Protein AF-A0A3N5VYL0-F1 (afdb_monomer_lite)

Secondary structure (DSSP, 8-state):
-HHHHHHHHHHHHHHHHHHHHHHHHS----------------PPP----PPPPPPGGGTTS---PPPHHHHSSPPP---PPP--HHHHHHHHHHHHHHHHHH-S-TTGGG--HHHHHHHHHHHHHH---HHHHHHHHHHHHHTT--SS-----HHHHHHHHHHHTT-S------EEEEEETTTTEEEEEEEPTT-HHHHH-

pLDDT: mean 80.28, std 16.81, range [50.09, 98.69]

Sequence (201 aa):
MKLKRIAFGFLVLSLLACNFVTQMVFPPTATPTATATATASPTPTPTPLVPAFIPPECSNASLATVPPDLLLQATPEFKITEISKDEQLTILGELGDIVQDVYIYPDYNGRDWNAIESKYRTRIEAGLDTQSFYNEMFTMIEELGDEHSFFLSPVEVAEAEAELRGELSFVGVGIYGQPDFEKGSLIVISTFPGSPAEYAG

Structure (mmCIF, N/CA/C/O backbone):
data_AF-A0A3N5VYL0-F1
#
_entry.id   AF-A0A3N5VYL0-F1
#
loop_
_atom_site.group_PDB
_atom_site.id
_atom_site.type_symbol
_atom_site.label_atom_id
_atom_site.label_alt_id
_atom_site.label_comp_id
_atom_site.label_asym_id
_atom_site.label_entity_id
_atom_site.label_seq_id
_atom_site.pdbx_PDB_ins_code
_atom_site.Cartn_x
_atom_site.Cartn_y
_atom_site.Cartn_z
_atom_site.occupancy
_atom_site.B_iso_or_equiv
_atom_site.auth_seq_id
_atom_site.auth_comp_id
_atom_site.auth_asym_id
_atom_site.auth_atom_id
_atom_site.pdbx_PDB_model_num
ATOM 1 N N . MET A 1 1 ? -29.903 -13.741 46.797 1.00 56.97 1 MET A N 1
ATOM 2 C CA . MET A 1 1 ? -28.783 -13.423 45.874 1.00 56.97 1 MET A CA 1
ATOM 3 C C . MET A 1 1 ? -27.389 -13.449 46.522 1.00 56.97 1 MET A C 1
ATOM 5 O O . MET A 1 1 ? -26.461 -13.892 45.860 1.00 56.97 1 MET A O 1
ATOM 9 N N . LYS A 1 2 ? -27.210 -13.036 47.791 1.00 55.50 2 LYS A N 1
ATOM 10 C CA . LYS A 1 2 ? -25.886 -12.999 48.458 1.00 55.50 2 LYS A CA 1
ATOM 11 C C . LYS A 1 2 ? -25.273 -14.381 48.760 1.00 55.50 2 LYS A C 1
ATOM 13 O O . LYS A 1 2 ? -24.078 -14.558 48.573 1.00 55.50 2 LYS A O 1
ATOM 18 N N . LEU A 1 3 ? -26.087 -15.382 49.113 1.00 59.81 3 LEU A N 1
ATOM 19 C CA . LEU A 1 3 ? -25.598 -16.725 49.473 1.00 59.81 3 LEU A CA 1
ATOM 20 C C . LEU A 1 3 ? -24.999 -17.503 48.281 1.00 59.81 3 LEU A C 1
ATOM 22 O O . LEU A 1 3 ? -23.986 -18.175 48.428 1.00 59.81 3 LEU A O 1
ATOM 26 N N . LYS A 1 4 ? -25.566 -17.337 47.073 1.00 59.84 4 LYS A N 1
ATOM 27 C CA . LYS A 1 4 ? -25.039 -17.951 45.838 1.00 59.84 4 LYS A CA 1
ATOM 28 C C . LYS A 1 4 ? -23.695 -17.349 45.402 1.00 59.84 4 LYS A C 1
ATOM 30 O O . LYS A 1 4 ? -22.862 -18.070 44.874 1.00 59.84 4 LYS A O 1
ATOM 35 N N . ARG A 1 5 ? -23.461 -16.055 45.662 1.00 63.91 5 ARG A N 1
ATOM 36 C CA . ARG A 1 5 ? -22.181 -15.383 45.360 1.00 63.91 5 ARG A CA 1
ATOM 37 C C . ARG A 1 5 ? -21.056 -15.819 46.303 1.00 63.91 5 ARG A C 1
ATOM 39 O O . ARG A 1 5 ? -19.930 -15.981 45.854 1.00 63.91 5 ARG A O 1
ATOM 46 N N . ILE A 1 6 ? -21.373 -16.070 47.575 1.00 69.88 6 ILE A N 1
ATOM 47 C CA . ILE A 1 6 ? -20.406 -16.581 48.561 1.00 69.88 6 ILE A CA 1
ATOM 48 C C . ILE A 1 6 ? -20.026 -18.033 48.241 1.00 69.88 6 ILE A C 1
ATOM 50 O O . ILE A 1 6 ? -18.845 -18.367 48.243 1.00 69.88 6 ILE A O 1
ATOM 54 N N . ALA A 1 7 ? -21.004 -18.871 47.880 1.00 69.12 7 ALA A N 1
ATOM 55 C CA . ALA A 1 7 ? -20.747 -20.250 47.464 1.00 69.12 7 ALA A CA 1
ATOM 56 C C . ALA A 1 7 ? -19.887 -20.330 46.188 1.00 69.12 7 ALA A C 1
ATOM 58 O O . ALA A 1 7 ? -18.976 -21.150 46.110 1.00 69.12 7 ALA A O 1
ATOM 59 N N . PHE A 1 8 ? -20.126 -19.443 45.215 1.00 71.38 8 PHE A N 1
ATOM 60 C CA . PHE A 1 8 ? -19.322 -19.381 43.991 1.00 71.38 8 PHE A CA 1
ATOM 61 C C . PHE A 1 8 ? -17.888 -18.897 44.262 1.00 71.38 8 PHE A C 1
ATOM 63 O O . PHE A 1 8 ? -16.941 -19.447 43.711 1.00 71.38 8 PHE A O 1
ATOM 70 N N . GLY A 1 9 ? -17.710 -17.931 45.171 1.00 73.25 9 GLY A N 1
ATOM 71 C CA . GLY A 1 9 ? -16.383 -17.474 45.598 1.00 73.25 9 GLY A CA 1
ATOM 72 C C . GLY A 1 9 ? -15.560 -18.569 46.283 1.00 73.25 9 GLY A C 1
ATOM 73 O O . GLY A 1 9 ? -14.375 -18.710 45.996 1.00 73.25 9 GLY A O 1
ATOM 74 N N . PHE A 1 10 ? -16.191 -19.394 47.125 1.00 72.44 10 PHE A N 1
ATOM 75 C CA . PHE A 1 10 ? -15.518 -20.525 47.777 1.00 72.44 10 PHE A CA 1
ATOM 76 C C . PHE A 1 10 ? -15.108 -21.619 46.778 1.00 72.44 10 PHE A C 1
ATOM 78 O O . PHE A 1 10 ? -14.041 -22.213 46.917 1.00 72.44 10 PHE A O 1
ATOM 85 N N . LEU A 1 11 ? -15.922 -21.850 45.743 1.00 68.69 11 LEU A N 1
ATOM 86 C CA . LEU A 1 11 ? -15.632 -22.821 44.685 1.00 68.69 11 LEU A CA 1
ATOM 87 C C . LEU A 1 11 ? -14.460 -22.374 43.798 1.00 68.69 11 LEU A C 1
ATO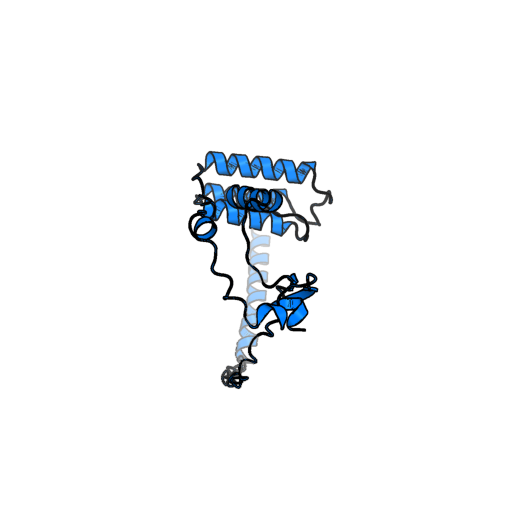M 89 O O . LEU A 1 11 ? -13.590 -23.183 43.489 1.00 68.69 11 LEU A O 1
ATOM 93 N N . VAL A 1 12 ? -14.376 -21.082 43.461 1.00 68.94 12 VAL A N 1
ATOM 94 C CA . VAL A 1 12 ? -13.220 -20.520 42.739 1.00 68.94 12 VAL A CA 1
ATOM 95 C C . VAL A 1 12 ? -11.950 -20.610 43.592 1.00 68.94 12 VAL A C 1
ATOM 97 O O . VAL A 1 12 ? -10.916 -21.056 43.102 1.00 68.94 12 VAL A O 1
ATOM 100 N N . LEU A 1 13 ? -12.028 -20.282 44.887 1.00 65.75 13 LEU A N 1
ATOM 101 C CA . LEU A 1 13 ? -10.878 -20.361 45.796 1.00 65.75 13 LEU A CA 1
ATOM 102 C C . LEU A 1 13 ? -10.364 -21.805 45.970 1.00 65.75 13 LEU A C 1
ATOM 104 O O . LEU A 1 13 ? -9.158 -22.027 46.049 1.00 65.75 13 LEU A O 1
ATOM 108 N N . SER A 1 14 ? -11.268 -22.790 45.964 1.00 65.12 14 SER A N 1
ATOM 109 C CA . SER A 1 14 ? -10.922 -24.216 46.028 1.00 65.12 14 SER A CA 1
ATOM 110 C C . SER A 1 14 ? -10.213 -24.724 44.767 1.00 65.12 14 SER A C 1
ATOM 112 O O . SER A 1 14 ? -9.385 -25.625 44.873 1.00 65.12 14 SER A O 1
ATOM 114 N N . LEU A 1 15 ? -10.510 -24.168 43.586 1.00 62.72 15 LEU A N 1
ATOM 115 C CA . LEU A 1 15 ? -9.864 -24.561 42.325 1.00 62.72 15 LEU A CA 1
ATOM 116 C C . LEU A 1 15 ? -8.445 -23.982 42.190 1.00 62.72 15 LEU A C 1
ATOM 118 O O . LEU A 1 15 ? -7.574 -24.637 41.621 1.00 62.72 15 LEU A O 1
ATOM 122 N N . LEU A 1 16 ? -8.174 -22.804 42.768 1.00 60.53 16 LEU A N 1
ATOM 123 C CA . LEU A 1 16 ? -6.823 -22.225 42.803 1.00 60.53 16 LEU A CA 1
ATOM 124 C C . LEU A 1 16 ? -5.860 -22.987 43.733 1.00 60.53 16 LEU A C 1
ATOM 126 O O . LEU A 1 16 ? -4.657 -23.020 43.473 1.00 60.53 16 LEU A O 1
ATOM 130 N N . ALA A 1 17 ? -6.365 -23.644 44.782 1.00 57.22 17 ALA A N 1
ATOM 131 C CA . ALA A 1 17 ? -5.534 -24.391 45.730 1.00 57.22 17 ALA A CA 1
ATOM 132 C C . ALA A 1 17 ? -4.904 -25.668 45.130 1.00 57.22 17 ALA A C 1
ATOM 134 O O . ALA A 1 17 ? -3.821 -26.076 45.553 1.00 57.22 17 ALA A O 1
ATOM 135 N N . CYS A 1 18 ? -5.527 -26.280 44.114 1.00 54.88 18 CYS A N 1
ATOM 136 C CA . CYS A 1 18 ? -4.996 -27.489 43.471 1.00 54.88 18 CYS A CA 1
ATOM 137 C C . CYS A 1 18 ? -3.695 -27.242 42.693 1.00 54.88 18 CYS A C 1
ATOM 139 O O . CYS A 1 18 ? -2.857 -28.139 42.599 1.00 54.88 18 CYS A O 1
ATOM 141 N N . ASN A 1 19 ? -3.481 -26.031 42.175 1.00 55.31 19 ASN A N 1
ATOM 142 C CA . ASN A 1 19 ? -2.260 -25.734 41.428 1.00 55.31 19 ASN A CA 1
ATOM 143 C C . ASN A 1 19 ? -1.041 -25.562 42.360 1.00 55.31 19 ASN A C 1
ATOM 145 O O . ASN A 1 19 ? 0.088 -25.850 41.977 1.00 55.31 19 ASN A O 1
ATOM 149 N N . PHE A 1 20 ? -1.272 -25.164 43.617 1.00 59.62 20 PHE A N 1
ATOM 150 C CA . PHE A 1 20 ? -0.205 -24.875 44.580 1.00 59.62 20 PHE A CA 1
ATOM 151 C C . PHE A 1 20 ? 0.436 -26.142 45.169 1.00 59.62 20 PHE A C 1
ATOM 153 O O . PHE A 1 20 ? 1.653 -26.221 45.309 1.00 59.62 20 PHE A O 1
ATOM 160 N N . VAL A 1 21 ? -0.367 -27.168 45.473 1.00 57.31 21 VAL A N 1
ATOM 161 C CA . VAL A 1 21 ? 0.142 -28.432 46.045 1.00 57.31 21 VAL A CA 1
ATOM 162 C C . VAL A 1 21 ? 0.959 -29.221 45.015 1.00 57.31 21 VAL A C 1
ATOM 164 O O . VAL A 1 21 ? 1.976 -29.823 45.356 1.00 57.31 21 VAL A O 1
ATOM 167 N N . THR A 1 22 ? 0.568 -29.161 43.740 1.00 55.91 22 THR A N 1
ATOM 168 C CA . THR A 1 22 ? 1.256 -29.872 42.651 1.00 55.91 22 THR A CA 1
ATOM 169 C C . THR A 1 22 ? 2.675 -29.332 42.420 1.00 55.91 22 THR A C 1
ATOM 171 O O . THR A 1 22 ? 3.589 -30.115 42.169 1.00 55.91 22 THR A O 1
ATOM 174 N N . GLN A 1 23 ? 2.896 -28.022 42.608 1.00 57.34 23 GLN A N 1
ATOM 175 C CA . GLN A 1 23 ? 4.224 -27.402 42.494 1.00 57.34 23 GLN A CA 1
ATOM 176 C C . GLN A 1 23 ? 5.174 -27.697 43.670 1.00 57.34 23 GLN A C 1
ATOM 178 O O . GLN A 1 23 ? 6.383 -27.543 43.516 1.00 57.34 23 GLN A O 1
ATOM 183 N N . MET A 1 24 ? 4.669 -28.139 44.830 1.00 59.97 24 MET A N 1
ATOM 184 C CA . MET A 1 24 ? 5.520 -28.525 45.970 1.00 59.97 24 MET A CA 1
ATOM 185 C C . MET A 1 24 ? 6.061 -29.955 45.867 1.00 59.97 24 MET A C 1
ATOM 187 O O . MET A 1 24 ? 7.137 -30.233 46.390 1.00 59.97 24 MET A O 1
ATOM 191 N N . VAL A 1 25 ? 5.324 -30.866 45.22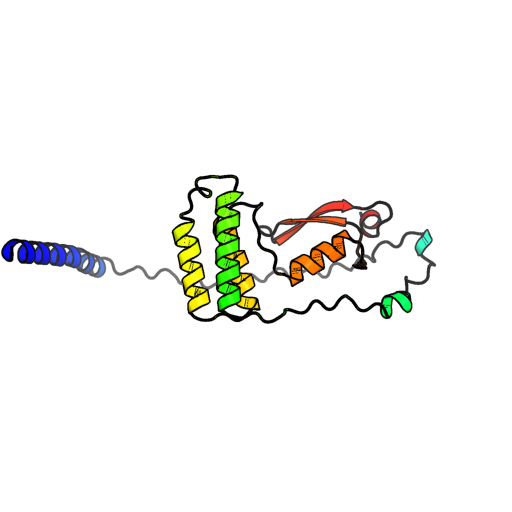2 1.00 62.03 25 VAL A N 1
ATOM 192 C CA . VAL A 1 25 ? 5.708 -32.288 45.113 1.00 62.03 25 VAL A CA 1
ATOM 193 C C . VAL A 1 25 ? 6.573 -32.543 43.878 1.00 62.03 25 VAL A C 1
ATOM 195 O O . VAL A 1 25 ? 7.478 -33.374 43.919 1.00 62.03 25 VAL A O 1
ATOM 198 N N . PHE A 1 26 ? 6.337 -31.793 42.802 1.00 55.25 26 PHE A N 1
ATOM 199 C CA . PHE A 1 26 ? 7.132 -31.840 41.581 1.00 55.25 26 PHE A CA 1
ATOM 200 C C . PHE A 1 26 ? 7.751 -30.461 41.355 1.00 55.25 26 PHE A C 1
ATOM 202 O O . PHE A 1 26 ? 7.141 -29.630 40.676 1.00 55.25 26 PHE A O 1
ATOM 209 N N . PRO A 1 27 ? 8.931 -30.170 41.942 1.00 58.84 27 PRO A N 1
ATOM 210 C CA . PRO A 1 27 ? 9.635 -28.944 41.601 1.00 58.84 27 PRO A CA 1
ATOM 211 C C . PRO A 1 27 ? 9.838 -28.922 40.080 1.00 58.84 27 PRO A C 1
ATOM 213 O O . PRO A 1 27 ? 10.127 -29.978 39.503 1.00 58.84 27 PRO A O 1
ATOM 216 N N . PRO A 1 28 ? 9.678 -27.767 39.410 1.00 56.44 28 PRO A N 1
ATOM 217 C CA . PRO A 1 28 ? 9.971 -27.672 37.991 1.00 56.44 28 PRO A CA 1
ATOM 218 C C . PRO A 1 28 ? 11.403 -28.157 37.790 1.00 56.44 28 PRO A C 1
ATOM 220 O O . PRO A 1 28 ? 12.350 -27.587 38.336 1.00 56.44 28 PRO A O 1
ATOM 223 N N . THR A 1 29 ? 11.552 -29.269 37.068 1.00 55.47 29 THR A N 1
ATOM 224 C CA . THR A 1 29 ? 12.856 -29.722 36.601 1.00 55.47 29 THR A CA 1
ATOM 225 C C . THR A 1 29 ? 13.481 -28.534 35.894 1.00 55.47 29 THR A C 1
ATOM 227 O O . THR A 1 29 ? 12.863 -27.979 34.988 1.00 55.47 29 THR A O 1
ATOM 230 N N . ALA A 1 30 ? 14.655 -28.101 36.354 1.00 53.62 30 ALA A N 1
ATOM 231 C CA . ALA A 1 30 ? 15.404 -27.062 35.674 1.00 53.62 30 ALA A CA 1
ATOM 232 C C . ALA A 1 30 ? 15.604 -27.530 34.232 1.00 53.62 30 ALA A C 1
ATOM 234 O O . ALA A 1 30 ? 16.376 -28.457 33.978 1.00 53.62 30 ALA A O 1
ATOM 235 N N . THR A 1 31 ? 14.850 -26.942 33.303 1.00 55.25 31 THR A N 1
ATOM 236 C CA . THR A 1 31 ? 15.095 -27.106 31.878 1.00 55.25 31 THR A CA 1
ATOM 237 C C . THR A 1 31 ? 16.550 -26.711 31.679 1.00 55.25 31 THR A C 1
ATOM 239 O O . THR A 1 31 ? 16.907 -25.592 32.063 1.00 55.25 31 THR A O 1
ATOM 242 N N . PRO A 1 32 ? 17.419 -27.603 31.176 1.00 53.00 32 PRO A N 1
ATOM 243 C CA . PRO A 1 32 ? 18.791 -27.223 30.915 1.00 53.00 32 PRO A CA 1
ATOM 244 C C . PRO A 1 32 ? 18.742 -26.028 29.970 1.00 53.00 32 PRO A C 1
ATOM 246 O O . PRO A 1 32 ? 18.196 -26.125 28.870 1.00 53.00 32 PRO A O 1
ATOM 249 N N . THR A 1 33 ? 19.256 -24.886 30.426 1.00 50.38 33 THR A N 1
ATOM 250 C CA . THR A 1 33 ? 19.534 -23.752 29.553 1.00 50.38 33 THR A CA 1
ATOM 251 C C . THR A 1 33 ? 20.367 -24.308 28.414 1.00 50.38 33 THR A C 1
ATOM 253 O O . THR A 1 33 ? 21.483 -24.782 28.638 1.00 50.38 33 THR A O 1
ATOM 256 N N . ALA A 1 34 ? 19.799 -24.320 27.210 1.00 52.97 34 ALA A N 1
ATOM 257 C CA . ALA A 1 34 ? 20.556 -24.624 26.018 1.00 52.97 34 ALA A CA 1
ATOM 258 C C . ALA A 1 34 ? 21.631 -23.543 25.920 1.00 52.97 34 ALA A C 1
ATOM 260 O O . ALA A 1 34 ? 21.365 -22.411 25.520 1.00 52.97 34 ALA A O 1
ATOM 261 N N . THR A 1 35 ? 22.846 -23.870 26.356 1.00 50.41 35 THR A N 1
ATOM 262 C CA . THR A 1 35 ? 24.029 -23.130 25.953 1.00 50.41 35 THR A CA 1
ATOM 263 C C . THR A 1 35 ? 24.034 -23.218 24.441 1.00 50.41 35 THR A C 1
ATOM 265 O O . THR A 1 35 ? 24.293 -24.285 23.886 1.00 50.41 35 THR A O 1
ATOM 268 N N . ALA A 1 36 ? 23.674 -22.122 23.776 1.00 56.53 36 ALA A N 1
ATOM 269 C CA . ALA A 1 36 ? 23.878 -21.985 22.352 1.00 56.53 36 ALA A CA 1
ATOM 270 C C . ALA A 1 36 ? 25.390 -22.073 22.133 1.00 56.53 36 ALA A C 1
ATOM 272 O O . ALA A 1 36 ? 26.121 -21.094 22.271 1.00 56.53 36 ALA A O 1
ATOM 273 N N . THR A 1 37 ? 25.887 -23.279 21.865 1.00 50.09 37 THR A N 1
ATOM 274 C CA . THR A 1 37 ? 27.175 -23.433 21.218 1.00 50.09 37 THR A CA 1
ATOM 275 C C . THR A 1 37 ? 27.014 -22.703 19.900 1.00 50.09 37 THR A C 1
ATOM 277 O O . THR A 1 37 ? 26.245 -23.143 19.045 1.00 50.09 37 THR A O 1
ATOM 280 N N . ALA A 1 38 ? 27.668 -21.548 19.774 1.00 56.69 38 ALA A N 1
ATOM 281 C CA . ALA A 1 38 ? 27.822 -20.880 18.499 1.00 56.69 38 ALA A CA 1
ATOM 282 C C . ALA A 1 38 ? 28.465 -21.905 17.565 1.00 56.69 38 ALA A C 1
ATOM 284 O O . ALA A 1 38 ? 29.667 -22.162 17.628 1.00 56.69 38 ALA A O 1
ATOM 285 N N . THR A 1 39 ? 27.634 -22.571 16.765 1.00 52.19 39 THR A N 1
ATOM 286 C CA . THR A 1 39 ? 28.115 -23.323 15.621 1.00 52.19 39 THR A CA 1
ATOM 287 C C . THR A 1 39 ? 28.778 -22.261 14.776 1.00 52.19 39 THR A C 1
ATOM 289 O O . THR A 1 39 ? 28.113 -21.307 14.371 1.00 52.19 39 THR A O 1
ATOM 292 N N . ALA A 1 40 ? 30.101 -22.348 14.636 1.00 53.91 40 ALA A N 1
ATOM 293 C CA . ALA A 1 40 ? 30.832 -21.460 13.758 1.00 53.91 40 ALA A CA 1
ATOM 294 C C . ALA A 1 40 ? 30.105 -21.499 12.414 1.00 53.91 40 ALA A C 1
ATOM 296 O O . ALA A 1 40 ? 30.027 -22.557 11.785 1.00 53.91 40 ALA A O 1
ATOM 297 N N . SER A 1 41 ? 29.500 -20.370 12.038 1.00 57.03 41 SER A N 1
ATOM 298 C CA . SER A 1 41 ? 28.963 -20.203 10.695 1.00 57.03 41 SER A CA 1
ATOM 299 C C . SER A 1 41 ? 30.096 -20.590 9.748 1.00 57.03 41 SER A C 1
ATOM 301 O O . SER A 1 41 ? 31.230 -20.163 10.008 1.00 57.03 41 SER A O 1
ATOM 303 N N . PRO A 1 42 ? 29.869 -21.453 8.742 1.00 54.75 42 PRO A N 1
ATOM 304 C CA . PRO A 1 42 ? 30.928 -21.801 7.815 1.00 54.75 42 PRO A CA 1
ATOM 305 C C . PRO A 1 42 ? 31.467 -20.487 7.261 1.00 54.75 42 PRO A C 1
ATOM 307 O O . PRO A 1 42 ? 30.738 -19.744 6.607 1.00 54.75 42 PRO A O 1
ATOM 310 N N . THR A 1 43 ? 32.722 -20.167 7.580 1.00 53.62 43 THR A N 1
ATOM 311 C CA . THR A 1 43 ? 33.416 -19.058 6.937 1.00 53.62 43 THR A CA 1
ATOM 312 C C . THR A 1 43 ? 33.279 -19.325 5.444 1.00 53.62 43 THR A C 1
ATOM 314 O O . THR A 1 43 ? 33.752 -20.383 5.007 1.00 53.62 43 THR A O 1
ATOM 317 N N . PRO A 1 44 ? 32.594 -18.462 4.668 1.00 52.25 44 PRO A N 1
ATOM 318 C CA . PRO A 1 44 ? 32.505 -18.672 3.238 1.00 52.25 44 PRO A CA 1
ATOM 319 C C . PRO A 1 44 ? 33.945 -18.746 2.753 1.00 52.25 44 PRO A C 1
ATOM 321 O O . PRO A 1 44 ? 34.730 -17.816 2.951 1.00 52.25 44 PRO A O 1
ATOM 324 N N . THR A 1 45 ? 34.329 -19.903 2.214 1.00 63.12 45 THR A N 1
ATOM 325 C CA . THR A 1 45 ? 35.617 -20.015 1.538 1.00 63.12 45 THR A CA 1
ATOM 326 C C . THR A 1 45 ? 35.577 -18.934 0.466 1.00 63.12 45 THR A C 1
ATOM 328 O O . THR A 1 45 ? 34.602 -18.932 -0.293 1.00 63.12 45 THR A O 1
ATOM 331 N N . PRO A 1 46 ? 36.530 -17.982 0.431 1.00 51.22 46 PRO A N 1
ATOM 332 C CA . PRO A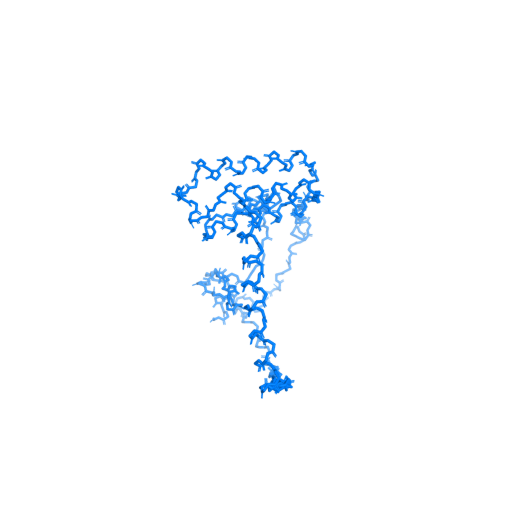 1 46 ? 36.553 -16.969 -0.607 1.00 51.22 46 PRO A CA 1
ATOM 333 C C . PRO A 1 46 ? 36.691 -17.718 -1.924 1.00 51.22 46 PRO A C 1
ATOM 335 O O . PRO A 1 46 ? 37.772 -18.176 -2.292 1.00 51.22 46 PRO A O 1
ATOM 338 N N . THR A 1 47 ? 35.559 -17.930 -2.587 1.00 66.81 47 THR A N 1
ATOM 339 C CA . THR A 1 47 ? 35.555 -18.455 -3.938 1.00 66.81 47 THR A CA 1
ATOM 340 C C . THR A 1 47 ? 36.221 -17.352 -4.740 1.00 66.81 47 THR A C 1
ATOM 342 O O . THR A 1 47 ? 35.773 -16.204 -4.637 1.00 66.81 47 THR A O 1
ATOM 345 N N . PRO A 1 48 ? 37.331 -17.629 -5.444 1.00 57.41 48 PRO A N 1
ATOM 346 C CA . PRO A 1 48 ? 37.915 -16.628 -6.315 1.00 57.41 48 PRO A CA 1
ATOM 347 C C . PRO A 1 48 ? 36.794 -16.148 -7.229 1.00 57.41 48 PRO A C 1
ATOM 349 O O . PRO A 1 48 ? 36.160 -16.966 -7.895 1.00 57.41 48 PRO A O 1
ATOM 352 N N . LEU A 1 49 ? 36.499 -14.847 -7.174 1.00 57.34 49 LEU A N 1
ATOM 353 C CA . LEU A 1 49 ? 35.518 -14.230 -8.052 1.00 57.34 49 LEU A CA 1
ATOM 354 C C . LEU A 1 49 ? 35.965 -14.563 -9.472 1.00 57.34 49 LEU A C 1
ATOM 356 O O . LEU A 1 49 ? 36.986 -14.054 -9.939 1.00 57.34 49 LEU A O 1
ATOM 360 N N . VAL A 1 50 ? 35.251 -15.481 -10.123 1.00 67.25 50 VAL A N 1
ATOM 361 C CA . VAL A 1 50 ? 35.413 -15.690 -11.555 1.00 67.25 50 VAL A CA 1
ATOM 362 C C . VAL A 1 50 ? 35.024 -14.349 -12.171 1.00 67.25 50 VAL A C 1
ATOM 364 O O . VAL A 1 50 ? 33.938 -13.852 -11.858 1.00 67.25 50 VAL A O 1
ATOM 367 N N . PRO A 1 51 ? 35.907 -13.704 -12.952 1.00 64.19 51 PRO A N 1
ATOM 368 C CA . PRO A 1 51 ? 35.557 -12.463 -13.618 1.00 64.19 51 PRO A CA 1
ATOM 369 C C . PRO A 1 51 ? 34.246 -12.670 -14.369 1.00 64.19 51 PRO A C 1
ATOM 371 O O . PRO A 1 51 ? 34.092 -13.692 -15.042 1.00 64.19 51 PRO A O 1
ATOM 374 N N . ALA A 1 52 ? 33.306 -11.732 -14.226 1.00 63.72 52 ALA A N 1
ATOM 375 C CA . ALA A 1 52 ? 32.076 -11.767 -15.004 1.00 63.72 52 ALA A CA 1
ATOM 376 C C . ALA A 1 52 ? 32.445 -11.958 -16.481 1.00 63.72 52 ALA A C 1
ATOM 378 O O . ALA A 1 52 ? 33.376 -11.313 -16.973 1.00 63.72 52 ALA A O 1
ATOM 379 N N . PHE A 1 53 ? 31.771 -12.886 -17.160 1.00 69.69 53 PHE A N 1
ATOM 380 C CA . PHE A 1 53 ? 32.031 -13.137 -18.569 1.00 69.69 53 PHE A CA 1
ATOM 381 C C . PHE A 1 53 ? 31.798 -11.841 -19.351 1.00 69.69 53 PHE A C 1
ATOM 383 O O . PHE A 1 53 ? 30.725 -11.243 -19.287 1.00 69.69 53 PHE A O 1
ATOM 390 N N . ILE A 1 54 ? 32.823 -11.400 -20.077 1.00 66.94 54 ILE A N 1
ATOM 391 C CA . ILE A 1 54 ? 32.731 -10.274 -21.002 1.00 66.94 54 ILE A CA 1
ATOM 392 C C . ILE A 1 54 ? 32.611 -10.890 -22.397 1.00 66.94 54 ILE A C 1
ATOM 394 O O . ILE A 1 54 ? 33.555 -11.567 -22.819 1.00 66.94 54 ILE A O 1
ATOM 398 N N . PRO A 1 55 ? 31.494 -10.680 -23.117 1.00 66.88 55 PRO A N 1
ATOM 399 C CA . PRO A 1 55 ? 31.349 -11.160 -24.486 1.00 66.88 55 PRO A CA 1
ATOM 400 C C . PRO A 1 55 ? 32.541 -10.734 -25.356 1.00 66.88 55 PRO A C 1
ATOM 402 O O . PRO A 1 55 ? 33.065 -9.633 -25.155 1.00 66.88 55 PRO A O 1
ATOM 405 N N . PRO A 1 56 ? 33.005 -11.558 -26.314 1.00 73.19 56 PRO A N 1
ATOM 406 C CA . PRO A 1 56 ? 34.168 -11.240 -27.149 1.00 73.19 56 PRO A CA 1
ATOM 407 C C . PRO A 1 56 ? 34.064 -9.880 -27.854 1.00 73.19 56 PRO A C 1
ATOM 409 O O . PRO A 1 56 ? 35.051 -9.151 -27.950 1.00 73.19 56 PRO A O 1
ATOM 412 N N . GLU A 1 57 ? 32.860 -9.505 -28.282 1.00 72.75 57 GLU A N 1
ATOM 413 C CA . GLU A 1 57 ? 32.520 -8.199 -28.850 1.00 72.75 57 GLU A CA 1
ATOM 414 C C . GLU A 1 57 ? 32.726 -7.026 -27.874 1.00 72.75 57 GLU A C 1
ATOM 416 O O . GLU A 1 57 ? 32.999 -5.906 -28.303 1.00 72.75 57 GLU A O 1
ATOM 421 N N . CYS A 1 58 ? 32.674 -7.287 -26.569 1.00 66.44 58 CYS A N 1
ATOM 422 C CA . CYS A 1 58 ? 32.881 -6.318 -25.497 1.00 66.44 58 CYS A CA 1
ATOM 423 C C . CYS A 1 58 ? 34.315 -6.335 -24.937 1.00 66.44 58 CYS A C 1
ATOM 425 O O . CYS A 1 58 ? 34.685 -5.419 -24.210 1.00 66.44 58 CYS A O 1
ATOM 427 N N . SER A 1 59 ? 35.152 -7.326 -25.283 1.00 74.69 59 SER A N 1
ATOM 428 C CA . SER A 1 59 ? 36.501 -7.509 -24.706 1.00 74.69 59 SER A CA 1
ATOM 429 C C . SER A 1 59 ? 37.450 -6.326 -24.934 1.00 74.69 59 SER A C 1
ATOM 431 O O . SER A 1 59 ? 38.402 -6.158 -24.176 1.00 74.69 59 SER A O 1
ATOM 433 N N . ASN A 1 60 ? 37.210 -5.534 -25.981 1.00 73.38 60 ASN A N 1
ATOM 434 C CA . ASN A 1 60 ? 37.972 -4.326 -26.309 1.00 73.38 60 ASN A CA 1
ATOM 435 C C . ASN A 1 60 ? 37.087 -3.072 -26.336 1.00 73.38 60 ASN A C 1
ATOM 437 O O . ASN A 1 60 ? 37.550 -2.000 -26.730 1.00 73.38 60 ASN A O 1
ATOM 441 N N . ALA A 1 61 ? 35.815 -3.202 -25.953 1.00 70.31 61 ALA A N 1
ATOM 442 C CA . ALA A 1 61 ? 34.959 -2.050 -25.759 1.00 70.31 61 ALA A CA 1
ATOM 443 C C . ALA A 1 61 ? 35.431 -1.329 -24.494 1.00 70.31 61 ALA A C 1
ATOM 445 O O . ALA A 1 61 ? 35.723 -1.958 -23.474 1.00 70.31 61 ALA A O 1
ATOM 446 N N . SER A 1 62 ? 35.518 -0.000 -24.547 1.00 66.56 62 SER A N 1
ATOM 447 C CA . SER A 1 62 ? 35.619 0.771 -23.312 1.00 66.56 62 SER A CA 1
ATOM 448 C C . SER A 1 62 ? 34.451 0.372 -22.417 1.00 66.56 62 SER A C 1
ATOM 450 O O . SER A 1 62 ? 33.324 0.283 -22.914 1.00 66.56 62 SER A O 1
ATOM 452 N N . LEU A 1 63 ? 34.711 0.158 -21.121 1.00 65.50 63 LEU A N 1
ATOM 453 C CA . LEU A 1 63 ? 33.646 0.031 -20.126 1.00 65.50 63 LEU A CA 1
ATOM 454 C C . LEU A 1 63 ? 32.602 1.105 -20.411 1.00 65.50 63 LEU A C 1
ATOM 456 O O . LEU A 1 63 ? 32.979 2.256 -20.649 1.00 65.50 63 LEU A O 1
ATOM 460 N N . ALA A 1 64 ? 31.326 0.717 -20.434 1.00 60.81 64 ALA A N 1
ATOM 461 C CA . ALA A 1 64 ? 30.241 1.664 -20.606 1.00 60.81 64 ALA A CA 1
ATOM 462 C C . ALA A 1 64 ? 30.378 2.730 -19.514 1.00 60.81 64 ALA A C 1
ATOM 464 O O . ALA A 1 64 ? 30.073 2.502 -18.345 1.00 60.81 64 ALA A O 1
ATOM 465 N N . THR A 1 65 ? 30.920 3.884 -19.884 1.00 57.53 65 THR A N 1
ATOM 466 C CA . THR A 1 65 ? 30.882 5.065 -19.043 1.00 57.53 65 THR A CA 1
ATOM 467 C C . THR A 1 65 ? 29.461 5.561 -19.137 1.00 57.53 65 THR A C 1
ATOM 469 O O . THR A 1 65 ? 28.998 5.833 -20.248 1.00 57.53 65 THR A O 1
ATOM 472 N N . VAL A 1 66 ? 28.773 5.646 -17.996 1.00 58.00 66 VAL A N 1
ATOM 473 C CA . VAL A 1 66 ? 27.468 6.305 -17.917 1.00 58.00 66 VAL A CA 1
ATOM 474 C C . VAL A 1 66 ? 27.611 7.638 -18.659 1.00 58.00 66 VAL A C 1
ATOM 476 O O . VAL A 1 66 ? 28.494 8.422 -18.287 1.00 58.00 66 VAL A O 1
ATOM 479 N N . PRO A 1 67 ? 26.864 7.865 -19.759 1.00 63.38 67 PRO A N 1
ATOM 480 C CA . PRO A 1 67 ? 26.950 9.106 -20.508 1.00 63.38 67 PRO A CA 1
ATOM 481 C C . PRO A 1 67 ? 26.835 10.279 -19.535 1.00 63.38 67 PRO A C 1
ATOM 483 O O . PRO A 1 67 ? 26.026 10.195 -18.609 1.00 63.38 67 PRO A O 1
ATOM 486 N N . PRO A 1 68 ? 27.608 11.364 -19.703 1.00 60.19 68 PRO A N 1
ATOM 487 C CA . PRO A 1 68 ? 27.491 12.528 -18.829 1.00 60.19 68 PRO A CA 1
ATOM 488 C C . PRO A 1 68 ? 26.038 12.995 -18.687 1.00 60.19 68 PRO A C 1
ATOM 490 O O . PRO A 1 68 ? 25.622 13.364 -17.598 1.00 60.19 68 PRO A O 1
ATOM 493 N N . ASP A 1 69 ? 25.243 12.867 -19.751 1.00 59.62 69 ASP A N 1
ATOM 494 C CA . ASP A 1 69 ? 23.817 13.198 -19.760 1.00 59.62 69 ASP A CA 1
ATOM 495 C C . ASP A 1 69 ? 22.976 12.305 -18.825 1.00 59.62 69 ASP A C 1
ATOM 497 O O . ASP A 1 69 ? 22.051 12.798 -18.191 1.00 59.62 69 ASP A O 1
ATOM 501 N N . LEU A 1 70 ? 23.330 11.023 -18.668 1.00 56.22 70 LEU A N 1
ATOM 502 C CA . LEU A 1 70 ? 22.722 10.096 -17.700 1.00 56.22 70 LEU A CA 1
ATOM 503 C C . LEU A 1 70 ? 23.235 10.325 -16.268 1.00 56.22 70 LEU A C 1
ATOM 505 O O . LEU A 1 70 ? 22.504 10.084 -15.317 1.00 56.22 70 LEU A O 1
ATOM 509 N N . LEU A 1 71 ? 24.463 10.830 -16.094 1.00 55.12 71 LEU A N 1
ATOM 510 C CA . LEU A 1 71 ? 24.971 11.281 -14.785 1.00 55.12 71 LEU A CA 1
ATOM 511 C C . LEU A 1 71 ? 24.330 12.601 -14.320 1.00 55.12 71 LEU A C 1
ATOM 513 O O . LEU A 1 71 ? 24.408 12.940 -13.141 1.00 55.12 71 LEU A O 1
ATOM 517 N N . LEU A 1 72 ? 23.739 13.359 -15.247 1.00 53.62 72 LEU A N 1
ATOM 518 C CA . LEU A 1 72 ? 23.064 14.635 -14.997 1.00 53.62 72 LEU A CA 1
ATOM 519 C C . LEU A 1 72 ? 21.541 14.496 -14.890 1.00 53.62 72 LEU A C 1
ATOM 521 O O . LEU A 1 72 ? 20.875 15.448 -14.479 1.00 53.62 72 LEU A O 1
ATOM 525 N N . GLN A 1 73 ? 20.981 13.337 -15.245 1.00 54.66 73 GLN A N 1
ATOM 526 C CA . GLN A 1 73 ? 19.579 13.039 -14.992 1.00 54.66 73 GLN A CA 1
ATOM 527 C C . GLN A 1 73 ? 19.406 12.786 -13.499 1.00 54.66 73 GLN A C 1
ATOM 529 O O . GLN A 1 73 ? 19.807 11.751 -12.972 1.00 54.66 73 GLN A O 1
ATOM 534 N N . ALA A 1 74 ? 18.830 13.768 -12.806 1.00 58.09 74 ALA A N 1
ATOM 535 C CA . ALA A 1 74 ? 18.394 13.570 -11.438 1.00 58.09 74 ALA A CA 1
ATOM 536 C C . ALA A 1 74 ? 17.404 12.401 -11.423 1.00 58.09 74 ALA A C 1
ATOM 538 O O . ALA A 1 74 ? 16.379 12.456 -12.107 1.00 58.09 74 ALA A O 1
ATOM 539 N N . THR A 1 75 ? 17.709 11.358 -10.648 1.00 59.75 75 THR A N 1
ATOM 540 C CA . THR A 1 75 ? 16.682 10.412 -10.214 1.00 59.75 75 THR A CA 1
ATOM 541 C C . THR A 1 75 ? 15.514 11.239 -9.681 1.00 59.75 75 THR A C 1
ATOM 543 O O . THR A 1 75 ? 15.772 12.162 -8.897 1.00 59.75 75 THR A O 1
ATOM 546 N N . PRO A 1 76 ? 14.268 10.980 -10.113 1.00 64.06 76 PRO A N 1
ATOM 547 C CA . PRO A 1 76 ? 13.123 11.700 -9.583 1.00 64.06 76 PRO A CA 1
ATOM 548 C C . PRO A 1 76 ? 13.159 11.647 -8.053 1.00 64.06 76 PRO A C 1
ATOM 550 O O . PRO A 1 76 ? 13.196 10.571 -7.458 1.00 64.06 76 PRO A O 1
ATOM 553 N N . GLU A 1 77 ? 13.237 12.811 -7.411 1.00 74.06 77 GLU A N 1
ATOM 554 C CA . GLU A 1 77 ? 13.181 12.896 -5.956 1.00 74.06 77 GLU A CA 1
ATOM 555 C C . GLU A 1 77 ? 11.711 12.809 -5.550 1.00 74.06 77 GLU A C 1
ATOM 557 O O . GLU A 1 77 ? 10.950 13.767 -5.705 1.00 74.06 77 GLU A O 1
ATOM 562 N N . PHE A 1 78 ? 11.294 11.646 -5.056 1.00 77.12 78 PHE A N 1
ATOM 563 C CA . PHE A 1 78 ? 9.951 11.469 -4.525 1.00 77.12 78 PHE A CA 1
ATOM 564 C C . PHE A 1 78 ? 9.922 11.917 -3.067 1.00 77.12 78 PHE A C 1
ATOM 566 O O . PHE A 1 78 ? 10.631 11.383 -2.214 1.00 77.12 78 PHE A O 1
ATOM 573 N N . LYS A 1 79 ? 9.104 12.931 -2.777 1.00 83.81 79 LYS A N 1
ATOM 574 C CA . LYS A 1 79 ? 8.997 13.510 -1.440 1.00 83.81 79 LYS A CA 1
ATOM 575 C C . LYS A 1 79 ? 7.641 13.208 -0.825 1.00 83.81 79 LYS A C 1
ATOM 577 O O . LYS A 1 79 ? 6.600 13.499 -1.411 1.00 83.81 79 LYS A O 1
ATOM 582 N N . ILE A 1 80 ? 7.674 12.710 0.405 1.00 88.12 80 ILE A N 1
ATOM 583 C CA . ILE A 1 80 ? 6.479 12.542 1.227 1.00 88.12 80 ILE A CA 1
ATOM 584 C C . ILE A 1 80 ? 5.949 13.928 1.594 1.00 88.12 80 ILE A C 1
ATOM 586 O O . ILE A 1 80 ? 6.662 14.759 2.166 1.00 88.12 80 ILE A O 1
ATOM 590 N N . THR A 1 81 ? 4.697 14.183 1.229 1.00 92.44 81 THR A N 1
ATOM 591 C CA . THR A 1 81 ? 3.974 15.387 1.638 1.00 92.44 81 THR A CA 1
ATOM 592 C C . THR A 1 81 ? 3.288 15.103 2.963 1.00 92.44 81 THR A C 1
ATOM 594 O O . THR A 1 81 ? 2.555 14.126 3.061 1.00 92.44 81 THR A O 1
ATOM 597 N N . GLU A 1 82 ? 3.540 15.941 3.968 1.00 95.94 82 GLU A N 1
ATOM 598 C CA . GLU A 1 82 ? 2.902 15.813 5.279 1.00 95.94 82 GLU A CA 1
ATOM 599 C C . GLU A 1 82 ? 1.393 16.037 5.179 1.00 95.94 82 GLU A C 1
ATOM 601 O O . GLU A 1 82 ? 0.955 17.026 4.585 1.00 95.94 82 GLU A O 1
ATOM 606 N N . ILE A 1 83 ? 0.619 15.157 5.812 1.00 97.31 83 ILE A N 1
ATOM 607 C CA . ILE A 1 83 ? -0.844 15.226 5.851 1.00 97.31 83 ILE A CA 1
ATOM 608 C C . ILE A 1 83 ? -1.348 15.420 7.278 1.00 97.31 83 ILE A C 1
ATOM 610 O O . ILE A 1 83 ? -0.728 15.007 8.262 1.00 97.31 83 ILE A O 1
ATOM 614 N N . SER A 1 84 ? -2.500 16.073 7.401 1.00 98.12 84 SER A N 1
ATOM 615 C CA . SER A 1 84 ? -3.124 16.299 8.706 1.00 98.12 84 SER A CA 1
ATOM 616 C C . SER A 1 84 ? -3.798 15.031 9.241 1.00 98.12 84 SER A C 1
ATOM 618 O O . SER A 1 84 ? -4.172 14.143 8.482 1.00 98.12 84 SER A O 1
ATOM 620 N N . LYS A 1 85 ? -4.043 14.958 10.555 1.00 98.44 85 LYS A N 1
ATOM 621 C CA . LYS A 1 85 ? -4.810 13.846 11.145 1.00 98.44 85 LYS A CA 1
ATOM 622 C C . LYS A 1 85 ? -6.227 13.724 10.565 1.00 98.44 85 LYS A C 1
ATOM 624 O O . LYS A 1 85 ? -6.724 12.617 10.399 1.00 98.44 85 LYS A O 1
ATOM 629 N N . ASP A 1 86 ? -6.880 14.843 10.261 1.00 98.50 86 ASP A N 1
ATOM 630 C CA . ASP A 1 86 ? -8.229 14.824 9.679 1.00 98.50 86 ASP A CA 1
ATOM 631 C C . ASP A 1 86 ? -8.205 14.241 8.256 1.00 98.50 86 ASP A C 1
ATOM 633 O O . ASP A 1 86 ? -9.098 13.492 7.865 1.00 98.50 86 ASP A O 1
ATOM 637 N N . GLU A 1 87 ? -7.137 14.519 7.509 1.00 98.38 87 GLU A N 1
ATOM 638 C CA . GLU A 1 87 ? -6.879 13.927 6.196 1.00 98.38 87 GLU A CA 1
ATOM 639 C C . GLU A 1 87 ? -6.574 12.427 6.306 1.00 98.38 87 GLU A C 1
ATOM 641 O O . GLU A 1 87 ? -7.175 11.637 5.585 1.00 98.38 87 GLU A O 1
ATOM 646 N N . GLN A 1 88 ? -5.763 12.006 7.285 1.00 98.62 88 GLN A N 1
ATOM 647 C CA . GLN A 1 88 ? -5.537 10.584 7.591 1.00 98.62 88 GLN A CA 1
ATOM 648 C C . GLN A 1 88 ? -6.854 9.840 7.883 1.00 98.62 88 GLN A C 1
ATOM 650 O O . GLN A 1 88 ? -7.083 8.746 7.373 1.00 98.62 88 GLN A O 1
ATOM 655 N N . LEU A 1 89 ? -7.746 10.432 8.686 1.00 98.69 89 LEU A N 1
ATOM 656 C CA . LEU A 1 89 ? -9.056 9.846 9.000 1.00 98.69 89 LEU A CA 1
ATOM 657 C C . LEU A 1 89 ? -9.998 9.808 7.791 1.00 98.69 89 LEU A C 1
ATOM 659 O O . LEU A 1 89 ? -10.831 8.906 7.708 1.00 98.69 89 LEU A O 1
ATOM 663 N N . THR A 1 90 ? -9.874 10.777 6.883 1.00 98.56 90 THR A N 1
ATOM 664 C CA . THR A 1 90 ? -10.626 10.802 5.622 1.00 98.56 90 THR A CA 1
ATOM 665 C C . THR A 1 90 ? -10.175 9.655 4.724 1.00 98.56 90 THR A C 1
ATOM 667 O O . THR A 1 90 ? -11.006 8.848 4.320 1.00 98.56 90 THR A O 1
ATOM 670 N N . ILE A 1 91 ? -8.862 9.512 4.522 1.00 98.19 91 ILE A N 1
ATOM 671 C CA . ILE A 1 91 ? -8.270 8.425 3.730 1.00 98.19 91 ILE A CA 1
ATOM 672 C C . ILE A 1 91 ? -8.636 7.055 4.312 1.00 98.19 91 ILE A C 1
ATOM 674 O O . ILE A 1 91 ? -8.990 6.156 3.559 1.00 98.19 91 ILE A O 1
ATOM 678 N N . LEU A 1 92 ? -8.603 6.886 5.642 1.00 98.50 92 LEU A N 1
ATOM 679 C CA . LEU A 1 92 ? -9.049 5.645 6.287 1.00 98.50 92 LEU A CA 1
ATOM 680 C C . LEU A 1 92 ? -10.498 5.299 5.913 1.00 98.50 92 LEU A C 1
ATOM 682 O O . LEU A 1 92 ? -10.790 4.144 5.617 1.00 98.50 92 LEU A O 1
ATOM 686 N N . GLY A 1 93 ? -11.401 6.284 5.968 1.00 98.38 93 GLY A N 1
ATOM 687 C CA . GLY A 1 93 ? -12.810 6.083 5.628 1.00 98.38 93 GLY A CA 1
ATOM 688 C C . GLY A 1 93 ? -12.990 5.692 4.164 1.00 98.38 93 GLY A C 1
ATOM 689 O O . GLY A 1 93 ? -13.637 4.693 3.879 1.00 98.38 93 GLY A O 1
ATOM 690 N N . GLU A 1 94 ? -12.341 6.418 3.253 1.00 98.31 94 GLU A N 1
ATOM 691 C CA . GLU A 1 94 ? -12.375 6.115 1.818 1.00 98.31 94 GLU A CA 1
ATOM 692 C C . GLU A 1 94 ? -11.805 4.723 1.512 1.00 98.31 94 GLU A C 1
ATOM 694 O O . GLU A 1 94 ? -12.373 3.980 0.715 1.00 98.31 94 GLU A O 1
ATOM 699 N N . LEU A 1 95 ? -10.715 4.332 2.176 1.00 97.62 95 LEU A N 1
ATOM 700 C CA . LEU A 1 95 ? -10.143 2.993 2.055 1.00 97.62 95 LEU A CA 1
ATOM 701 C C . LEU A 1 95 ? -11.120 1.916 2.553 1.00 97.62 95 LEU A C 1
ATOM 703 O O . LEU A 1 95 ? -11.273 0.879 1.907 1.00 97.62 95 LEU A O 1
ATOM 707 N N . GLY A 1 96 ? -11.795 2.167 3.678 1.00 97.25 96 GLY A N 1
ATOM 708 C CA . GLY A 1 96 ? -12.843 1.303 4.222 1.00 97.25 96 GLY A CA 1
ATOM 709 C C . GLY A 1 96 ? -14.001 1.095 3.246 1.00 97.25 96 GLY A C 1
ATOM 710 O O . GLY A 1 96 ? -14.394 -0.051 3.010 1.00 97.25 96 GLY A O 1
ATOM 711 N N . ASP A 1 97 ? -14.482 2.183 2.642 1.00 97.69 97 ASP A N 1
ATOM 712 C CA . ASP A 1 97 ? -15.551 2.176 1.640 1.00 97.69 97 ASP A CA 1
ATOM 713 C C . ASP A 1 97 ? -15.125 1.407 0.377 1.00 97.69 97 ASP A C 1
ATOM 715 O O . ASP A 1 97 ? -15.861 0.547 -0.103 1.00 97.69 97 ASP A O 1
ATOM 719 N N . ILE A 1 98 ? -13.902 1.627 -0.122 1.00 97.44 98 ILE A N 1
ATOM 720 C CA . ILE A 1 98 ? -13.359 0.897 -1.281 1.00 97.44 98 ILE A CA 1
ATOM 721 C C . ILE A 1 98 ? -13.340 -0.608 -1.010 1.00 97.44 98 ILE A C 1
ATOM 723 O O . ILE A 1 98 ? -13.828 -1.388 -1.829 1.00 97.44 98 ILE A O 1
ATOM 727 N N . VAL A 1 99 ? -12.801 -1.039 0.133 1.00 96.81 99 VAL A N 1
ATOM 728 C CA . VAL A 1 99 ? -12.769 -2.467 0.480 1.00 96.81 99 VAL A CA 1
ATOM 729 C C . VAL A 1 99 ? -14.191 -3.022 0.580 1.00 96.81 99 VAL A C 1
ATOM 731 O O . VAL A 1 99 ? -14.468 -4.088 0.042 1.00 96.81 99 VAL A O 1
ATOM 734 N N . GLN A 1 100 ? -15.123 -2.299 1.196 1.00 95.62 100 GLN A N 1
ATOM 735 C CA . GLN A 1 100 ? -16.518 -2.733 1.269 1.00 95.62 100 GLN A CA 1
ATOM 736 C C . GLN A 1 100 ? -17.180 -2.877 -0.114 1.00 95.62 100 GLN A C 1
ATOM 738 O O . GLN A 1 100 ? -17.962 -3.808 -0.321 1.00 95.62 100 GLN A O 1
ATOM 743 N N . ASP A 1 101 ? -16.860 -1.989 -1.052 1.00 96.38 101 ASP A N 1
ATOM 744 C CA . ASP A 1 101 ? -17.518 -1.917 -2.354 1.00 96.38 101 ASP A CA 1
ATOM 745 C C . ASP A 1 101 ? -16.947 -2.894 -3.389 1.00 96.38 101 ASP A C 1
ATOM 747 O O . ASP A 1 101 ? -17.701 -3.440 -4.201 1.00 96.38 101 ASP A O 1
ATOM 751 N N . VAL A 1 102 ? -15.622 -3.097 -3.404 1.00 96.12 102 VAL A N 1
ATOM 752 C CA . VAL A 1 102 ? -14.947 -3.835 -4.490 1.00 96.12 102 VAL A CA 1
ATOM 753 C C . VAL A 1 102 ? -14.214 -5.097 -4.051 1.00 96.12 102 VAL A C 1
ATOM 755 O O . VAL A 1 102 ? -13.745 -5.844 -4.915 1.00 96.12 102 VAL A O 1
ATOM 758 N N . TYR A 1 103 ? -14.107 -5.375 -2.748 1.00 96.12 103 TYR A N 1
ATOM 759 C CA . TYR A 1 103 ? -13.422 -6.580 -2.293 1.00 96.12 103 TYR A CA 1
ATOM 760 C C . TYR A 1 103 ? -14.176 -7.845 -2.709 1.00 96.12 103 TYR A C 1
ATOM 762 O O . TYR A 1 103 ? -15.391 -7.971 -2.555 1.00 96.12 103 TYR A O 1
ATOM 770 N N . ILE A 1 104 ? -13.437 -8.809 -3.260 1.00 95.12 104 ILE A N 1
ATOM 771 C CA . ILE A 1 104 ? -14.033 -9.955 -3.953 1.00 95.12 104 ILE A CA 1
ATOM 772 C C . ILE A 1 104 ? -14.701 -10.959 -3.006 1.00 95.12 104 ILE A C 1
ATOM 774 O O . ILE A 1 104 ? -15.633 -11.652 -3.418 1.00 95.12 104 ILE A O 1
ATOM 778 N N . TYR A 1 105 ? -14.236 -11.047 -1.755 1.00 94.50 105 TYR A N 1
ATOM 779 C CA . TYR A 1 105 ? -14.776 -11.952 -0.744 1.00 94.50 105 TYR A CA 1
ATOM 780 C C . TYR A 1 105 ? -15.721 -11.188 0.192 1.00 94.50 105 TYR A C 1
ATOM 782 O O . TYR A 1 105 ? -15.249 -10.423 1.032 1.00 94.50 105 TYR A O 1
ATOM 790 N N . PRO A 1 106 ? -17.049 -11.404 0.116 1.00 92.81 106 PRO A N 1
ATOM 791 C CA . PRO A 1 106 ? -18.009 -10.637 0.916 1.00 92.81 106 PRO A CA 1
ATOM 792 C C . PRO A 1 106 ? -17.884 -10.843 2.432 1.00 92.81 106 PRO A C 1
ATOM 794 O O . PRO A 1 106 ? -18.440 -10.073 3.210 1.00 92.81 106 PRO A O 1
ATOM 797 N N . ASP A 1 107 ? -17.209 -11.910 2.860 1.00 95.38 107 ASP A N 1
ATOM 798 C CA . ASP A 1 107 ? -16.914 -12.220 4.259 1.00 95.38 107 ASP A CA 1
ATOM 799 C C . ASP A 1 107 ? -15.524 -11.731 4.701 1.00 95.38 107 ASP A C 1
ATOM 801 O O . ASP A 1 107 ? -15.054 -12.118 5.772 1.00 95.38 107 ASP A O 1
ATOM 805 N N . TYR A 1 108 ? -14.859 -10.914 3.876 1.00 96.50 108 TYR A N 1
ATOM 806 C CA . TYR A 1 108 ? -13.519 -10.375 4.104 1.00 96.50 108 TYR A CA 1
ATOM 807 C C . TYR A 1 108 ? -12.493 -11.463 4.444 1.00 96.50 108 TYR A C 1
ATOM 809 O O . TYR A 1 108 ? -11.684 -11.299 5.355 1.00 96.50 108 TYR A O 1
ATOM 817 N N . ASN A 1 109 ? -12.574 -12.620 3.773 1.00 94.88 109 ASN A N 1
ATOM 818 C CA . ASN A 1 109 ? -11.717 -13.779 4.047 1.00 94.88 109 ASN A CA 1
ATOM 819 C C . ASN A 1 109 ? -11.824 -14.265 5.515 1.00 94.88 109 ASN A C 1
ATOM 821 O O . ASN A 1 109 ? -10.847 -14.641 6.175 1.00 94.88 109 ASN A O 1
ATOM 825 N N . GLY A 1 110 ? -13.040 -14.199 6.065 1.00 95.69 110 GLY A N 1
ATOM 826 C CA . GLY A 1 110 ? -13.352 -14.548 7.450 1.00 95.69 110 GLY A CA 1
ATOM 827 C C . GLY A 1 110 ? -12.838 -13.547 8.491 1.00 95.69 110 GLY A C 1
ATOM 828 O O . GLY A 1 110 ? -12.722 -13.906 9.667 1.00 95.69 110 GLY A O 1
ATOM 829 N N . ARG A 1 111 ? -12.483 -12.321 8.087 1.00 96.06 111 ARG A N 1
ATOM 830 C CA . ARG A 1 111 ? -12.025 -11.247 8.980 1.00 96.06 111 ARG A CA 1
ATOM 831 C C . ARG A 1 111 ? -13.179 -10.334 9.388 1.00 96.06 111 ARG A C 1
ATOM 833 O O . ARG A 1 111 ? -14.107 -10.085 8.627 1.00 96.06 111 ARG A O 1
ATOM 840 N N . ASP A 1 112 ? -13.104 -9.796 10.603 1.00 96.88 112 ASP A N 1
ATOM 841 C CA . ASP A 1 112 ? -14.030 -8.753 11.055 1.00 96.88 112 ASP A CA 1
ATOM 842 C C . ASP A 1 112 ? -13.523 -7.387 10.579 1.00 96.88 112 ASP A C 1
ATOM 844 O O . ASP A 1 112 ? -12.738 -6.727 11.264 1.00 96.88 112 ASP A O 1
ATOM 848 N N . TRP A 1 113 ? -13.949 -6.987 9.378 1.00 96.25 113 TRP A N 1
ATOM 849 C CA . TRP A 1 113 ? -13.497 -5.744 8.750 1.00 96.25 113 TRP A CA 1
ATOM 850 C C . TRP A 1 113 ? -13.800 -4.501 9.591 1.00 96.25 113 TRP A C 1
ATOM 852 O O . TRP A 1 113 ? -12.942 -3.639 9.752 1.00 96.25 113 TRP A O 1
ATOM 862 N N . ASN A 1 114 ? -14.973 -4.445 10.227 1.00 96.62 114 ASN A N 1
ATOM 863 C CA . ASN A 1 114 ? -15.343 -3.318 11.087 1.00 96.62 114 ASN A CA 1
ATOM 864 C C . ASN A 1 114 ? -14.428 -3.221 12.316 1.00 96.62 114 ASN A C 1
ATOM 866 O O . ASN A 1 114 ? -14.048 -2.126 12.736 1.00 96.62 114 ASN A O 1
ATOM 870 N N . ALA A 1 115 ? -14.064 -4.363 12.911 1.00 98.06 115 ALA A N 1
ATOM 871 C CA . ALA A 1 115 ? -13.121 -4.384 14.025 1.00 98.06 115 ALA A CA 1
ATOM 872 C C . ALA A 1 115 ? -11.705 -3.973 13.590 1.00 98.06 115 ALA A C 1
ATOM 874 O O . ALA A 1 115 ? -11.025 -3.267 14.340 1.00 98.06 115 ALA A O 1
ATOM 875 N N . ILE A 1 116 ? -11.278 -4.379 12.390 1.00 98.06 116 ILE A N 1
ATOM 876 C CA . ILE A 1 116 ? -10.006 -3.960 11.790 1.00 98.06 116 ILE A CA 1
ATOM 877 C C . ILE A 1 116 ? -10.006 -2.442 11.584 1.00 98.06 116 ILE A C 1
ATOM 879 O O . ILE A 1 116 ? -9.159 -1.759 12.158 1.00 98.06 116 ILE A O 1
ATOM 883 N N . GLU A 1 117 ? -10.986 -1.882 10.874 1.00 97.88 117 GLU A N 1
ATOM 884 C CA . GLU A 1 117 ? -11.058 -0.437 10.628 1.00 97.88 117 GLU A CA 1
ATOM 885 C C . GLU A 1 117 ? -11.079 0.357 11.947 1.00 97.88 117 GLU A C 1
ATOM 887 O O . GLU A 1 117 ? -10.327 1.318 12.125 1.00 97.88 117 GLU A O 1
ATOM 892 N N . SER A 1 118 ? -11.865 -0.090 12.936 1.00 98.38 118 SER A N 1
ATOM 893 C CA . SER A 1 118 ? -11.914 0.550 14.256 1.00 98.38 118 SER A CA 1
ATOM 894 C C . SER A 1 118 ? -10.564 0.524 14.980 1.00 98.38 118 SER A C 1
ATOM 896 O O . SER A 1 118 ? -10.225 1.494 15.663 1.00 98.38 118 SER A O 1
ATOM 898 N N . LYS A 1 119 ? -9.793 -0.564 14.860 1.00 98.44 119 LYS A N 1
ATOM 899 C CA . LYS A 1 119 ? -8.453 -0.688 15.452 1.00 98.44 119 LYS A CA 1
ATOM 900 C C . LYS A 1 119 ? -7.500 0.351 14.859 1.00 98.44 119 LYS A C 1
ATOM 902 O O . LYS A 1 119 ? -6.786 1.004 15.621 1.00 98.44 119 LYS A O 1
ATOM 907 N N . TYR A 1 120 ? -7.496 0.525 13.539 1.00 98.50 120 TYR A N 1
ATOM 908 C CA . TYR A 1 120 ? -6.627 1.498 12.868 1.00 98.50 120 TYR A CA 1
ATOM 909 C C . TYR A 1 120 ? -7.081 2.939 13.094 1.00 98.50 120 TYR A C 1
ATOM 911 O O . TYR A 1 120 ? -6.245 3.805 13.358 1.00 98.50 120 TYR A O 1
ATOM 919 N N . ARG A 1 121 ? -8.394 3.189 13.147 1.00 98.62 121 ARG A N 1
ATOM 920 C CA . ARG A 1 121 ? -8.954 4.486 13.553 1.00 98.62 121 ARG A CA 1
ATOM 921 C C . ARG A 1 121 ? -8.412 4.944 14.903 1.00 98.62 121 ARG A C 1
ATOM 923 O O . ARG A 1 121 ? -7.916 6.061 15.015 1.00 98.62 121 ARG A O 1
ATOM 930 N N . THR A 1 122 ? -8.425 4.067 15.911 1.00 98.44 122 THR A N 1
ATOM 931 C CA . THR A 1 122 ? -7.881 4.384 17.243 1.00 98.44 122 THR A CA 1
ATOM 932 C C . THR A 1 122 ? -6.388 4.738 17.202 1.00 98.44 122 THR A C 1
ATOM 934 O O . THR A 1 122 ? -5.945 5.605 17.954 1.00 98.44 122 THR A O 1
ATOM 937 N N . ARG A 1 123 ? -5.597 4.105 16.325 1.00 98.19 123 ARG A N 1
ATOM 938 C CA . ARG A 1 123 ? -4.165 4.420 16.171 1.00 98.19 123 ARG A CA 1
ATOM 939 C C . ARG A 1 123 ? -3.949 5.799 15.558 1.00 98.19 123 ARG A C 1
ATOM 941 O O . ARG A 1 123 ? -3.159 6.573 16.087 1.00 98.19 123 ARG A O 1
ATOM 948 N N . ILE A 1 124 ? -4.697 6.130 14.508 1.00 98.31 124 ILE A N 1
ATOM 949 C CA . ILE A 1 124 ? -4.660 7.456 13.872 1.00 98.31 124 ILE A CA 1
ATOM 950 C C . ILE A 1 124 ? -5.085 8.541 14.865 1.00 98.31 124 ILE A C 1
ATOM 952 O O . ILE A 1 124 ? -4.442 9.584 14.984 1.00 98.31 124 ILE A O 1
ATOM 956 N N . GLU A 1 125 ? -6.135 8.283 15.646 1.00 98.25 125 GLU A N 1
ATOM 957 C CA . GLU A 1 125 ? -6.612 9.201 16.682 1.00 98.25 125 GLU A CA 1
ATOM 958 C C . GLU A 1 125 ? -5.572 9.461 17.780 1.00 98.25 125 GLU A C 1
ATOM 960 O O . GLU A 1 125 ? -5.504 10.587 18.289 1.00 98.25 125 GLU A O 1
ATOM 965 N N . ALA A 1 126 ? -4.74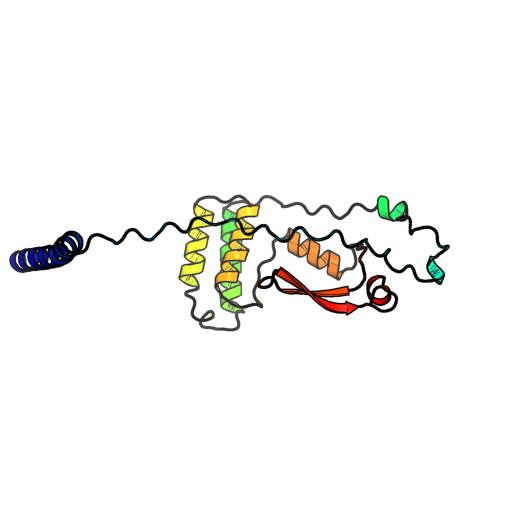3 8.461 18.106 1.00 97.75 126 ALA A N 1
ATOM 966 C CA . ALA A 1 126 ? -3.627 8.588 19.043 1.00 97.75 126 ALA A CA 1
ATOM 967 C C . ALA A 1 126 ? -2.484 9.478 18.515 1.00 97.75 126 ALA A C 1
ATOM 969 O O . ALA A 1 126 ? -1.675 9.958 19.311 1.00 97.75 126 ALA A O 1
ATOM 970 N N . GLY A 1 127 ? -2.468 9.758 17.210 1.00 97.06 127 GLY A N 1
ATOM 971 C CA . GLY A 1 127 ? -1.515 10.637 16.546 1.00 97.06 127 GLY A CA 1
ATOM 972 C C . GLY A 1 127 ? -0.392 9.855 15.878 1.00 97.06 127 GLY A C 1
ATOM 973 O O . GLY A 1 127 ? 0.499 9.340 16.551 1.00 97.06 127 GLY A O 1
ATOM 974 N N . LEU A 1 128 ? -0.424 9.825 14.547 1.00 97.44 128 LEU A N 1
ATOM 975 C CA . LEU A 1 128 ? 0.625 9.268 13.700 1.00 97.44 128 LEU A CA 1
ATOM 976 C C . LEU A 1 128 ? 1.252 10.379 12.858 1.00 97.44 128 LEU A C 1
ATOM 978 O O . LEU A 1 128 ? 0.557 11.288 12.394 1.00 97.44 128 LEU A O 1
ATOM 982 N N . ASP A 1 129 ? 2.562 10.293 12.643 1.00 97.75 129 ASP A N 1
ATOM 983 C CA . ASP A 1 129 ? 3.194 11.010 11.539 1.00 97.75 129 ASP A CA 1
ATOM 984 C C . ASP A 1 129 ? 2.796 10.382 10.194 1.00 97.75 129 ASP A C 1
ATOM 986 O O . ASP A 1 129 ? 2.293 9.256 10.133 1.00 97.75 129 ASP A O 1
ATOM 990 N N . THR A 1 130 ? 3.022 11.117 9.108 1.00 97.56 130 THR A N 1
ATOM 991 C CA . THR A 1 130 ? 2.579 10.730 7.765 1.00 97.56 130 THR A CA 1
ATOM 992 C C . THR A 1 130 ? 3.156 9.391 7.296 1.00 97.56 130 THR A C 1
ATOM 994 O O . THR A 1 130 ? 2.430 8.584 6.716 1.00 97.56 130 THR A O 1
ATOM 997 N N . GLN A 1 131 ? 4.437 9.116 7.560 1.00 95.88 131 GLN A N 1
ATOM 998 C CA . GLN A 1 131 ? 5.048 7.853 7.140 1.00 95.88 131 GLN A CA 1
ATOM 999 C C . GLN A 1 131 ? 4.468 6.682 7.934 1.00 95.88 131 GLN A C 1
ATOM 1001 O O . GLN A 1 131 ? 4.118 5.651 7.359 1.00 95.88 131 GLN A O 1
ATOM 1006 N N . SER A 1 132 ? 4.338 6.848 9.252 1.00 97.31 132 SER A N 1
ATOM 1007 C CA . SER A 1 132 ? 3.717 5.841 10.112 1.00 97.31 132 SER A CA 1
ATOM 1008 C C . SER A 1 132 ? 2.269 5.568 9.705 1.00 97.31 132 SER A C 1
ATOM 1010 O O . SER A 1 132 ? 1.852 4.414 9.699 1.00 97.31 132 SER A O 1
ATOM 1012 N N . PHE A 1 133 ? 1.516 6.598 9.309 1.00 98.38 133 PHE A N 1
ATOM 1013 C CA . PHE A 1 133 ? 0.162 6.438 8.786 1.00 98.38 133 PHE A CA 1
ATOM 1014 C C . PHE A 1 133 ? 0.119 5.536 7.546 1.00 98.38 133 PHE A C 1
ATOM 1016 O O . PHE A 1 133 ? -0.646 4.574 7.537 1.00 98.38 133 PHE A O 1
ATOM 1023 N N . TYR A 1 134 ? 0.950 5.792 6.530 1.00 97.94 134 TYR A N 1
ATOM 1024 C CA . TYR A 1 134 ? 0.956 4.962 5.320 1.00 97.94 134 TYR A CA 1
ATOM 1025 C C . TYR A 1 134 ? 1.340 3.506 5.612 1.00 97.94 134 TYR A C 1
ATOM 1027 O O . TYR A 1 134 ? 0.702 2.591 5.093 1.00 97.94 134 TYR A O 1
ATOM 1035 N N . ASN A 1 135 ? 2.305 3.281 6.507 1.00 96.75 135 ASN A N 1
ATOM 1036 C CA . ASN A 1 135 ? 2.680 1.931 6.933 1.00 96.75 135 ASN A CA 1
ATOM 1037 C C . ASN A 1 135 ? 1.521 1.207 7.648 1.00 96.75 135 ASN A C 1
ATOM 1039 O O . ASN A 1 135 ? 1.319 0.005 7.470 1.00 96.75 135 ASN A O 1
ATOM 1043 N N . GLU A 1 136 ? 0.741 1.926 8.457 1.00 98.06 136 GLU A N 1
ATOM 1044 C CA . GLU A 1 136 ? -0.439 1.372 9.125 1.00 98.06 136 GLU A CA 1
ATOM 1045 C C . GLU A 1 136 ? -1.564 1.070 8.118 1.00 98.06 136 GLU A C 1
ATOM 1047 O O . GLU A 1 136 ? -2.215 0.040 8.255 1.00 98.06 136 GLU A O 1
ATOM 1052 N N . MET A 1 137 ? -1.758 1.883 7.069 1.00 98.44 137 MET A N 1
ATOM 1053 C CA . MET A 1 137 ? -2.714 1.573 5.987 1.00 98.44 137 MET A CA 1
ATOM 1054 C C . MET A 1 137 ? -2.309 0.325 5.200 1.00 98.44 137 MET A C 1
ATOM 1056 O O . MET A 1 137 ? -3.154 -0.520 4.912 1.00 98.44 137 MET A O 1
ATOM 1060 N N . PHE A 1 138 ? -1.016 0.165 4.919 1.00 97.31 138 PHE A N 1
ATOM 1061 C CA . PHE A 1 138 ? -0.481 -1.065 4.340 1.00 97.31 138 PHE A CA 1
ATOM 1062 C C . PHE A 1 138 ? -0.773 -2.282 5.223 1.00 97.31 138 PHE A C 1
ATOM 1064 O O . PHE A 1 138 ? -1.399 -3.239 4.771 1.00 97.31 138 PHE A O 1
ATOM 1071 N N . THR A 1 139 ? -0.433 -2.198 6.511 1.00 97.62 139 THR A N 1
ATOM 1072 C CA . THR A 1 139 ? -0.666 -3.290 7.472 1.00 97.62 139 THR A CA 1
ATOM 1073 C C . THR A 1 139 ? -2.160 -3.612 7.622 1.00 97.62 139 THR A C 1
ATOM 1075 O O . THR A 1 139 ? -2.538 -4.773 7.768 1.00 97.62 139 THR A O 1
ATOM 1078 N N . MET A 1 140 ? -3.035 -2.603 7.557 1.00 97.88 140 MET A N 1
ATOM 1079 C CA . MET A 1 140 ? -4.488 -2.785 7.608 1.00 97.88 140 MET A CA 1
ATOM 1080 C C . MET A 1 140 ? -5.005 -3.651 6.460 1.00 97.88 140 MET A C 1
ATOM 1082 O O . MET A 1 140 ? -5.851 -4.515 6.689 1.00 97.88 140 MET A O 1
ATOM 1086 N N . ILE A 1 141 ? -4.496 -3.439 5.246 1.00 97.88 141 ILE A N 1
ATOM 1087 C CA . ILE A 1 141 ? -4.882 -4.226 4.073 1.00 97.88 141 ILE A CA 1
ATOM 1088 C C . ILE A 1 141 ? -4.301 -5.642 4.142 1.00 97.88 141 ILE A C 1
ATOM 1090 O O . ILE A 1 141 ? -5.018 -6.594 3.841 1.00 97.88 141 ILE A O 1
ATOM 1094 N N . GLU A 1 142 ? -3.075 -5.821 4.644 1.00 96.56 142 GLU A N 1
ATOM 1095 C CA . GLU A 1 142 ? -2.502 -7.161 4.861 1.00 96.56 142 GLU A CA 1
ATOM 1096 C C . GLU A 1 142 ? -3.336 -8.029 5.822 1.00 96.56 142 GLU A C 1
ATOM 1098 O O . GLU A 1 142 ? -3.346 -9.258 5.704 1.00 96.56 142 GLU A O 1
ATOM 1103 N N . GLU A 1 143 ? -4.088 -7.433 6.758 1.00 96.81 143 GLU A N 1
ATOM 1104 C CA . GLU A 1 143 ? -4.949 -8.198 7.673 1.00 96.81 143 GLU A CA 1
ATOM 1105 C C . GLU A 1 143 ? -6.087 -8.953 6.965 1.00 96.81 143 GLU A C 1
ATOM 1107 O O . GLU A 1 143 ? -6.571 -9.953 7.516 1.00 96.81 143 GLU A O 1
ATOM 1112 N N . LEU A 1 144 ? -6.457 -8.555 5.739 1.00 95.56 144 LEU A N 1
ATOM 1113 C CA . LEU A 1 144 ? -7.371 -9.315 4.873 1.00 95.56 144 LEU A CA 1
ATOM 1114 C C . LEU A 1 144 ? -6.813 -10.709 4.544 1.00 95.56 144 LEU A C 1
ATOM 1116 O O . LEU A 1 144 ? -7.575 -11.650 4.321 1.00 95.56 144 LEU A O 1
ATOM 1120 N N . GLY A 1 145 ? -5.492 -10.893 4.616 1.00 93.69 145 GLY A N 1
ATOM 1121 C CA . GLY A 1 145 ? -4.847 -12.198 4.492 1.00 93.69 145 GLY A CA 1
ATOM 1122 C C . GLY A 1 145 ? -4.937 -12.789 3.089 1.00 93.69 145 GLY A C 1
ATOM 1123 O O . GLY A 1 145 ? -5.068 -14.007 2.953 1.00 93.69 145 GLY A O 1
ATOM 1124 N N . ASP A 1 146 ? -4.902 -11.937 2.070 1.00 92.62 146 ASP A N 1
ATOM 1125 C CA . ASP A 1 146 ? -4.749 -12.335 0.676 1.00 92.62 146 ASP A CA 1
ATOM 1126 C C . ASP A 1 146 ? -3.462 -11.746 0.075 1.00 92.62 146 ASP A C 1
ATOM 1128 O O . ASP A 1 146 ? -2.852 -10.846 0.642 1.00 92.62 146 ASP A O 1
ATOM 1132 N N . GLU A 1 147 ? -3.034 -12.294 -1.063 1.00 89.06 147 GLU A N 1
ATOM 1133 C CA . GLU A 1 147 ? -1.783 -11.915 -1.742 1.00 89.06 147 GLU A CA 1
ATOM 1134 C C . GLU A 1 147 ? -1.972 -10.846 -2.837 1.00 89.06 147 GLU A C 1
ATOM 1136 O O . GLU A 1 147 ? -1.029 -10.530 -3.559 1.00 89.06 147 GLU A O 1
ATOM 1141 N N . HIS A 1 148 ? -3.191 -10.334 -3.027 1.00 90.94 148 HIS A N 1
ATOM 1142 C CA . HIS A 1 148 ? -3.552 -9.509 -4.189 1.00 90.94 148 HIS A CA 1
ATOM 1143 C C . HIS A 1 148 ? -4.069 -8.115 -3.815 1.00 90.94 148 HIS A C 1
ATOM 1145 O O . HIS A 1 148 ? -4.261 -7.281 -4.700 1.00 90.94 148 HIS A O 1
ATOM 1151 N N . SER A 1 149 ? -4.270 -7.853 -2.527 1.00 94.44 149 SER A N 1
ATOM 1152 C CA . SER A 1 149 ? -4.675 -6.569 -1.975 1.00 94.44 149 SER A CA 1
ATOM 1153 C C . SER A 1 149 ? -3.486 -5.930 -1.278 1.00 94.44 149 SER A C 1
ATOM 1155 O O . SER A 1 149 ? -2.887 -6.514 -0.380 1.00 94.44 149 SER A O 1
ATOM 1157 N N . PHE A 1 150 ? -3.148 -4.711 -1.678 1.00 94.81 150 PHE A N 1
ATOM 1158 C CA . PHE A 1 150 ? -2.085 -3.933 -1.056 1.00 94.81 150 PHE A CA 1
ATOM 1159 C C . PHE A 1 150 ? -2.413 -2.444 -1.147 1.00 94.81 150 PHE A C 1
ATOM 1161 O O . PHE A 1 150 ? -3.179 -2.005 -2.006 1.00 94.81 150 PHE A O 1
ATOM 1168 N N . PHE A 1 151 ? -1.834 -1.670 -0.238 1.00 96.69 151 PHE A N 1
ATOM 1169 C CA . PHE A 1 151 ? -1.907 -0.215 -0.243 1.00 96.69 151 PHE A CA 1
ATOM 1170 C C . PHE A 1 151 ? -0.598 0.351 -0.794 1.00 96.69 151 PHE A C 1
ATOM 1172 O O . PHE A 1 151 ? 0.468 -0.165 -0.473 1.00 96.69 151 PHE A O 1
ATOM 1179 N N . LEU A 1 152 ? -0.674 1.424 -1.578 1.00 95.75 152 LEU A N 1
ATOM 1180 C CA . LEU A 1 152 ? 0.490 2.206 -1.986 1.00 95.75 152 LEU A CA 1
ATOM 1181 C C . LEU A 1 152 ? 0.316 3.642 -1.495 1.00 95.75 152 LEU A C 1
ATOM 1183 O O . LEU A 1 152 ? -0.721 4.267 -1.723 1.00 95.75 152 LEU A O 1
ATOM 1187 N N . SER A 1 153 ? 1.344 4.179 -0.849 1.00 95.56 153 SER A N 1
ATOM 1188 C CA . SER A 1 153 ? 1.429 5.602 -0.536 1.00 95.56 153 SER A CA 1
ATOM 1189 C C . SER A 1 153 ? 1.524 6.441 -1.820 1.00 95.56 153 SER A C 1
ATOM 1191 O O . SER A 1 153 ? 1.935 5.938 -2.868 1.00 95.56 153 SER A O 1
ATOM 1193 N N . PRO A 1 154 ? 1.225 7.753 -1.771 1.00 94.69 154 PRO A N 1
ATOM 1194 C CA . PRO A 1 154 ? 1.332 8.620 -2.948 1.00 94.69 154 PRO A CA 1
ATOM 1195 C C . PRO A 1 154 ? 2.719 8.617 -3.609 1.00 94.69 154 PRO A C 1
ATOM 1197 O O . PRO A 1 154 ? 2.829 8.786 -4.820 1.00 94.69 154 PRO A O 1
ATOM 1200 N N . VAL A 1 155 ? 3.776 8.423 -2.816 1.00 92.31 155 VAL A N 1
ATOM 1201 C CA . VAL A 1 155 ? 5.159 8.326 -3.303 1.00 92.31 155 VAL A CA 1
ATOM 1202 C C . VAL A 1 155 ? 5.367 7.014 -4.057 1.00 92.31 155 VAL A C 1
ATOM 1204 O O . VAL A 1 155 ? 5.869 7.046 -5.175 1.00 92.31 155 VAL A O 1
ATOM 1207 N N . GLU A 1 156 ? 4.921 5.889 -3.498 1.00 91.50 156 GLU A N 1
ATOM 1208 C CA . GLU A 1 156 ? 5.024 4.576 -4.151 1.00 91.50 156 GLU A CA 1
ATOM 1209 C C . GLU A 1 156 ? 4.182 4.510 -5.432 1.00 91.50 156 GLU A C 1
ATOM 1211 O O . GLU A 1 156 ? 4.623 3.944 -6.427 1.00 91.50 156 GLU A O 1
ATOM 1216 N N . VAL A 1 157 ? 3.003 5.145 -5.452 1.00 92.88 157 VAL A N 1
ATOM 1217 C CA . VAL A 1 157 ? 2.206 5.301 -6.681 1.00 92.88 157 VAL A CA 1
ATOM 1218 C C . VAL A 1 157 ? 2.985 6.100 -7.725 1.00 92.88 157 VAL A C 1
ATOM 1220 O O . VAL A 1 157 ? 3.083 5.670 -8.871 1.00 92.88 157 VAL A O 1
ATOM 1223 N N . ALA A 1 158 ? 3.568 7.242 -7.347 1.00 90.75 158 ALA A N 1
ATOM 1224 C CA . ALA A 1 158 ? 4.336 8.067 -8.276 1.00 90.75 158 ALA A CA 1
ATOM 1225 C C . ALA A 1 158 ? 5.562 7.328 -8.843 1.00 90.75 158 ALA A C 1
ATOM 1227 O O . ALA A 1 158 ? 5.867 7.476 -10.028 1.00 90.75 158 ALA A O 1
ATOM 1228 N N . GLU A 1 159 ? 6.237 6.525 -8.019 1.00 87.75 159 GLU A N 1
ATOM 1229 C CA . GLU A 1 159 ? 7.359 5.682 -8.434 1.00 87.75 159 GLU A CA 1
ATOM 1230 C C . GLU A 1 159 ? 6.909 4.577 -9.397 1.00 87.75 159 GLU A C 1
ATOM 1232 O O . GLU A 1 159 ? 7.448 4.477 -10.501 1.00 87.75 159 GLU A O 1
ATOM 1237 N N . ALA A 1 160 ? 5.871 3.815 -9.037 1.00 87.62 160 ALA A N 1
ATOM 1238 C CA . ALA A 1 160 ? 5.326 2.750 -9.876 1.00 87.62 160 ALA A CA 1
ATOM 1239 C C . ALA A 1 160 ? 4.836 3.284 -11.230 1.00 87.62 160 ALA A C 1
ATOM 1241 O O . ALA A 1 160 ? 5.076 2.689 -12.280 1.00 87.62 160 ALA A O 1
ATOM 1242 N N . GLU A 1 161 ? 4.178 4.443 -11.249 1.00 89.75 161 GLU A N 1
ATOM 1243 C CA . GLU A 1 161 ? 3.761 5.058 -12.502 1.00 89.75 161 GLU A CA 1
ATOM 1244 C C . GLU A 1 161 ? 4.942 5.558 -13.348 1.00 89.75 161 GLU A C 1
ATOM 1246 O O . GLU A 1 161 ? 4.908 5.434 -14.575 1.00 89.75 161 GLU A O 1
ATOM 1251 N N . ALA A 1 162 ? 5.978 6.130 -12.727 1.00 86.38 162 ALA A N 1
ATOM 1252 C CA . ALA A 1 162 ? 7.186 6.550 -13.435 1.00 86.38 162 ALA A CA 1
ATOM 1253 C C . ALA A 1 162 ? 7.907 5.345 -14.061 1.00 86.38 162 ALA A C 1
ATOM 1255 O O . ALA A 1 162 ? 8.383 5.428 -15.197 1.00 86.38 162 ALA A O 1
ATOM 1256 N N . GLU A 1 163 ? 7.934 4.208 -13.359 1.00 83.94 163 GLU A N 1
ATOM 1257 C CA . GLU A 1 163 ? 8.426 2.937 -13.891 1.00 83.94 163 GLU A CA 1
ATOM 1258 C C . GLU A 1 163 ? 7.624 2.512 -15.127 1.00 83.94 163 GLU A C 1
ATOM 1260 O O . GLU A 1 163 ? 8.196 2.289 -16.196 1.00 83.94 163 GLU A O 1
ATOM 1265 N N . LEU A 1 164 ? 6.291 2.488 -15.022 1.00 85.12 164 LEU A N 1
ATOM 1266 C CA . LEU A 1 164 ? 5.398 2.100 -16.119 1.00 85.12 164 LEU A CA 1
ATOM 1267 C C . LEU A 1 164 ? 5.503 3.026 -17.340 1.00 85.12 164 LEU A C 1
ATOM 1269 O O . LEU A 1 164 ? 5.338 2.571 -18.474 1.00 85.12 164 LEU A O 1
ATOM 1273 N N . ARG A 1 165 ? 5.787 4.318 -17.134 1.00 85.50 165 ARG A N 1
ATOM 1274 C CA . ARG A 1 165 ? 6.024 5.290 -18.216 1.00 85.50 165 ARG A CA 1
ATOM 1275 C C . ARG A 1 165 ? 7.433 5.209 -18.813 1.00 85.50 165 ARG A C 1
ATOM 1277 O O . ARG A 1 165 ? 7.697 5.882 -19.809 1.00 85.50 165 ARG A O 1
ATOM 1284 N N . GLY A 1 166 ? 8.325 4.392 -18.249 1.00 81.31 166 GLY A N 1
ATOM 1285 C CA . GLY A 1 166 ? 9.722 4.300 -18.674 1.00 81.31 166 GLY A CA 1
ATOM 1286 C C . GLY A 1 166 ? 10.532 5.560 -18.356 1.00 81.31 166 GLY A C 1
ATOM 1287 O O . GLY A 1 166 ? 11.512 5.853 -19.038 1.00 81.31 166 GLY A O 1
ATOM 1288 N N . GLU A 1 167 ? 10.109 6.332 -17.354 1.00 79.56 167 GLU A N 1
ATOM 1289 C CA . GLU A 1 167 ? 10.794 7.547 -16.894 1.00 79.56 167 GLU A CA 1
ATOM 1290 C C . GLU A 1 167 ? 11.947 7.221 -15.935 1.00 79.56 167 GLU A C 1
ATOM 1292 O O . GLU A 1 167 ? 12.847 8.039 -15.739 1.00 79.56 167 GLU A O 1
ATOM 1297 N N . LEU A 1 168 ? 11.947 6.014 -15.363 1.00 69.56 168 LEU A N 1
ATOM 1298 C CA . LEU A 1 168 ? 13.049 5.504 -14.558 1.00 69.56 168 LEU A CA 1
ATOM 1299 C C . LEU A 1 168 ? 14.113 4.872 -15.462 1.00 69.56 168 LEU A C 1
ATOM 1301 O O . LEU A 1 168 ? 13.874 3.884 -16.155 1.00 69.56 168 LEU A O 1
ATOM 1305 N N . SER A 1 169 ? 15.324 5.429 -15.428 1.00 65.94 169 SER A N 1
ATOM 1306 C CA . S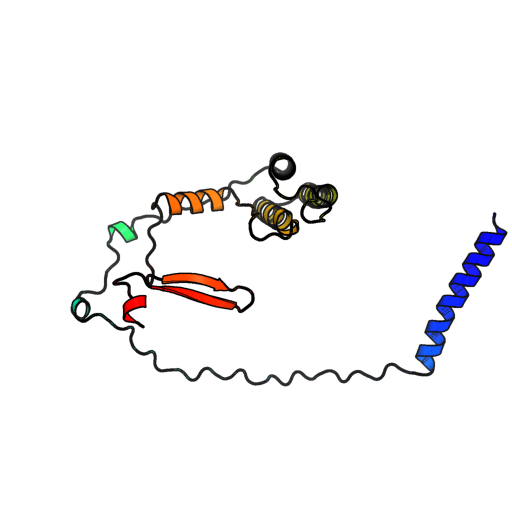ER A 1 169 ? 16.489 4.821 -16.071 1.00 65.94 169 SER A CA 1
ATOM 1307 C C . SER A 1 169 ? 17.136 3.814 -15.121 1.00 65.94 169 SER A C 1
ATOM 1309 O O . SER A 1 169 ? 17.867 4.197 -14.207 1.00 65.94 169 SER A O 1
ATOM 1311 N N . PHE A 1 170 ? 16.906 2.523 -15.356 1.00 65.00 170 PHE A N 1
ATOM 1312 C CA . PHE A 1 170 ? 17.546 1.442 -14.608 1.00 65.00 170 PHE A CA 1
ATOM 1313 C C . PHE A 1 170 ? 18.705 0.820 -15.398 1.00 65.00 170 PHE A C 1
ATOM 1315 O O . PHE A 1 170 ? 18.595 0.552 -16.595 1.00 65.00 170 PHE A O 1
ATOM 1322 N N . VAL A 1 171 ? 19.816 0.543 -14.712 1.00 70.94 171 VAL A N 1
ATOM 1323 C CA . VAL A 1 171 ? 20.896 -0.311 -15.223 1.00 70.94 171 VAL A CA 1
ATOM 1324 C C . VAL A 1 171 ? 20.890 -1.590 -14.397 1.00 70.94 171 VAL A C 1
ATOM 1326 O O . VAL A 1 171 ? 21.016 -1.539 -13.177 1.00 70.94 171 VAL A O 1
ATOM 1329 N N . GLY A 1 172 ? 20.759 -2.740 -15.056 1.00 78.25 172 GLY A N 1
ATOM 1330 C CA . GLY A 1 172 ? 20.695 -4.039 -14.391 1.00 78.25 172 GLY A CA 1
ATOM 1331 C C . GLY A 1 172 ? 21.456 -5.132 -15.125 1.00 78.25 172 GLY A C 1
ATOM 1332 O O . GLY A 1 172 ? 22.002 -4.925 -16.205 1.00 78.25 172 GLY A O 1
ATOM 1333 N N . VAL A 1 173 ? 21.450 -6.331 -14.540 1.00 85.88 173 VAL A N 1
ATOM 1334 C CA . VAL A 1 173 ? 22.059 -7.533 -15.138 1.00 85.88 173 VAL A CA 1
ATOM 1335 C C . VAL A 1 173 ? 21.148 -8.228 -16.161 1.00 85.88 173 VAL A C 1
ATOM 1337 O O . VAL A 1 173 ? 21.591 -9.141 -16.846 1.00 85.88 173 VAL A O 1
ATOM 1340 N N . GLY A 1 174 ? 19.895 -7.778 -16.299 1.00 88.69 174 GLY A N 1
ATOM 1341 C CA . GLY A 1 174 ? 18.924 -8.288 -17.273 1.00 88.69 174 GLY A CA 1
ATOM 1342 C C . GLY A 1 174 ? 18.377 -9.669 -16.921 1.00 88.69 174 GLY A C 1
ATOM 1343 O O . GLY A 1 174 ? 18.514 -10.611 -17.705 1.00 88.69 174 GLY A O 1
ATOM 1344 N N . ILE A 1 175 ? 17.761 -9.763 -15.742 1.00 92.19 175 ILE A N 1
ATOM 1345 C CA . ILE A 1 175 ? 16.990 -10.921 -15.284 1.00 92.19 175 ILE A CA 1
ATOM 1346 C C . ILE A 1 175 ? 15.533 -10.517 -15.075 1.00 92.19 175 ILE A C 1
ATOM 1348 O O . ILE A 1 175 ? 15.251 -9.416 -14.606 1.00 92.19 175 ILE A O 1
ATOM 1352 N N . TYR A 1 176 ? 14.625 -11.439 -15.356 1.00 90.00 176 TYR A N 1
ATOM 1353 C CA . TYR A 1 176 ? 13.286 -11.440 -14.790 1.00 90.00 176 TYR A CA 1
ATOM 1354 C C . TYR A 1 176 ? 13.283 -12.432 -13.633 1.00 90.00 176 TYR A C 1
ATOM 1356 O O . TYR A 1 176 ? 13.538 -13.622 -13.834 1.00 90.00 176 TYR A O 1
ATOM 1364 N N . GLY A 1 177 ? 13.056 -11.939 -12.421 1.00 91.06 177 GLY A N 1
ATOM 1365 C CA . GLY A 1 177 ? 13.106 -12.748 -11.213 1.00 91.06 177 GLY A CA 1
ATOM 1366 C C . GLY A 1 177 ? 11.946 -12.457 -10.279 1.00 91.06 177 GLY A C 1
ATOM 1367 O O . GLY A 1 177 ? 11.315 -11.408 -10.365 1.00 91.06 177 GLY A O 1
ATOM 1368 N N . GLN A 1 178 ? 11.689 -13.401 -9.384 1.00 90.56 178 GLN A N 1
ATOM 1369 C CA . GLN A 1 178 ? 10.677 -13.290 -8.346 1.00 90.56 178 GLN A CA 1
ATOM 1370 C C . GLN A 1 178 ? 11.327 -13.547 -6.985 1.00 90.56 178 GLN A C 1
ATOM 1372 O O . GLN A 1 178 ? 11.960 -14.595 -6.805 1.00 90.56 178 GLN A O 1
ATOM 1377 N N . PRO A 1 179 ? 11.243 -12.600 -6.036 1.00 89.06 179 PRO A N 1
ATOM 1378 C CA . PRO A 1 179 ? 11.744 -12.823 -4.690 1.00 89.06 179 PRO A CA 1
ATOM 1379 C C . PRO A 1 179 ? 10.878 -13.865 -3.970 1.00 89.06 179 PRO A C 1
ATOM 1381 O O . PRO A 1 179 ? 9.653 -13.823 -4.028 1.00 89.06 179 PRO A O 1
ATOM 1384 N N . ASP A 1 180 ? 11.530 -14.793 -3.278 1.00 89.31 180 ASP A N 1
ATOM 1385 C CA . ASP A 1 180 ? 10.938 -15.713 -2.310 1.00 89.31 180 ASP A CA 1
ATOM 1386 C C . ASP A 1 180 ? 11.370 -15.236 -0.918 1.00 89.31 180 ASP A C 1
ATOM 1388 O O . ASP A 1 180 ? 12.473 -15.532 -0.441 1.00 89.31 180 ASP A O 1
ATOM 1392 N N . PHE A 1 181 ? 10.518 -14.423 -0.288 1.00 83.12 181 PHE A N 1
ATOM 1393 C CA . PHE A 1 181 ? 10.818 -13.810 1.006 1.00 83.12 181 PHE A CA 1
ATOM 1394 C C . PHE A 1 181 ? 10.859 -14.830 2.152 1.00 83.12 181 PHE A C 1
ATOM 1396 O O . PHE A 1 181 ? 11.608 -14.626 3.105 1.00 83.12 181 PHE A O 1
ATOM 1403 N N . GLU A 1 182 ? 10.134 -15.950 2.051 1.00 80.69 182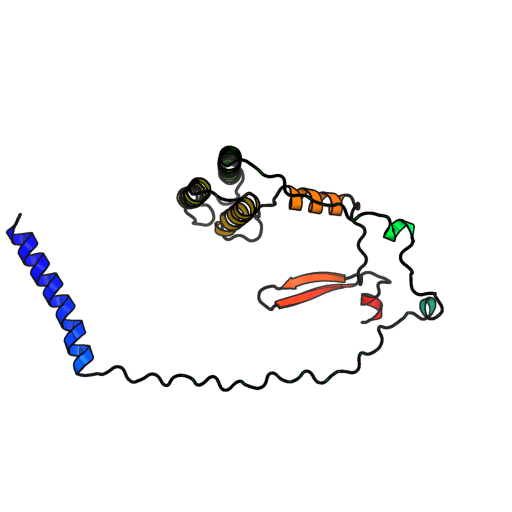 GLU A N 1
ATOM 1404 C CA . GLU A 1 182 ? 10.174 -17.015 3.061 1.00 80.69 182 GLU A CA 1
ATOM 1405 C C . GLU A 1 182 ? 11.528 -17.729 3.072 1.00 80.69 182 GLU A C 1
ATOM 1407 O O . GLU A 1 182 ? 12.077 -18.032 4.134 1.00 80.69 182 GLU A O 1
ATOM 1412 N N . LYS A 1 183 ? 12.087 -17.992 1.885 1.00 88.62 183 LYS A N 1
ATOM 1413 C CA . LYS A 1 183 ? 13.393 -18.650 1.740 1.00 88.62 183 LYS A CA 1
ATOM 1414 C C . LYS A 1 183 ? 14.564 -17.671 1.703 1.00 88.62 183 LYS A C 1
ATOM 1416 O O . LYS A 1 183 ? 15.713 -18.116 1.701 1.00 88.62 183 LYS A O 1
ATOM 1421 N N . GLY A 1 184 ? 14.291 -16.367 1.671 1.00 90.44 184 GLY A N 1
ATOM 1422 C CA . GLY A 1 184 ? 15.306 -15.323 1.543 1.00 90.44 184 GLY A CA 1
ATOM 1423 C C . GLY A 1 184 ? 16.124 -15.460 0.257 1.00 90.44 184 GLY A C 1
ATOM 1424 O O . GLY A 1 184 ? 17.337 -15.250 0.274 1.00 90.44 184 GLY A O 1
ATOM 1425 N N . SER A 1 185 ? 15.488 -15.873 -0.841 1.00 92.31 185 SER A N 1
ATOM 1426 C CA . SER A 1 185 ? 16.143 -16.120 -2.127 1.00 92.31 185 SER A CA 1
ATOM 1427 C C . SER A 1 185 ? 15.461 -15.362 -3.267 1.00 92.31 185 SER A C 1
ATOM 1429 O O . SER A 1 185 ? 14.310 -14.956 -3.164 1.00 92.31 185 SER A O 1
ATOM 1431 N N . LEU A 1 186 ? 16.184 -15.143 -4.368 1.00 90.44 186 LEU A N 1
ATOM 1432 C CA . LEU A 1 186 ? 15.622 -14.623 -5.615 1.00 90.44 186 LEU A CA 1
ATOM 1433 C C . LEU A 1 186 ? 15.586 -15.762 -6.631 1.00 90.44 186 LEU A C 1
ATOM 1435 O O . LEU A 1 186 ? 16.625 -16.336 -6.961 1.00 90.44 186 LEU A O 1
ATOM 1439 N N . ILE A 1 187 ? 14.400 -16.085 -7.131 1.00 93.69 187 ILE A N 1
ATOM 1440 C CA . ILE A 1 187 ? 14.228 -17.071 -8.194 1.00 93.69 187 ILE A CA 1
ATOM 1441 C C . ILE A 1 187 ? 14.404 -16.343 -9.523 1.00 93.69 187 ILE A C 1
ATOM 1443 O O . ILE A 1 187 ? 13.638 -15.435 -9.838 1.00 93.69 187 ILE A O 1
ATOM 1447 N N . VAL A 1 188 ? 15.399 -16.738 -10.318 1.00 93.19 188 VAL A N 1
ATOM 1448 C CA . VAL A 1 188 ? 15.546 -16.251 -11.696 1.00 93.19 188 VAL A CA 1
ATOM 1449 C C . VAL A 1 188 ? 14.577 -17.034 -12.578 1.00 93.19 188 VAL A C 1
ATOM 1451 O O . VAL A 1 188 ? 14.726 -18.241 -12.749 1.00 93.19 188 VAL A O 1
ATOM 1454 N N . ILE A 1 189 ? 13.570 -16.349 -13.116 1.00 94.69 189 ILE A N 1
ATOM 1455 C CA . ILE A 1 189 ? 12.562 -16.936 -14.007 1.00 94.69 189 ILE A CA 1
ATOM 1456 C C . ILE A 1 189 ? 13.100 -16.986 -15.439 1.00 94.69 189 ILE A C 1
ATOM 1458 O O . ILE A 1 189 ? 12.928 -17.984 -16.134 1.00 94.69 189 ILE A O 1
ATOM 1462 N N . SER A 1 190 ? 13.752 -15.913 -15.891 1.00 93.69 190 SER A N 1
ATOM 1463 C CA . SER A 1 190 ? 14.422 -15.874 -17.194 1.00 93.69 190 SER A CA 1
ATOM 1464 C C . SER A 1 190 ? 15.532 -14.827 -17.230 1.00 93.69 190 SER A C 1
ATOM 1466 O O . SER A 1 190 ? 15.527 -13.872 -16.453 1.00 93.69 190 SER A O 1
ATOM 1468 N N . THR A 1 191 ? 16.472 -14.997 -18.153 1.00 93.62 191 THR A N 1
ATOM 1469 C CA . THR A 1 191 ? 17.450 -13.979 -18.538 1.00 93.62 191 THR A CA 1
ATOM 1470 C C . THR A 1 191 ? 16.976 -13.282 -19.812 1.00 93.62 191 THR A C 1
ATOM 1472 O O . THR A 1 191 ? 16.325 -13.885 -20.667 1.00 93.62 191 THR A O 1
ATOM 1475 N N . PHE A 1 192 ? 17.262 -11.988 -19.940 1.00 88.19 192 PHE A N 1
ATOM 1476 C CA . PHE A 1 192 ? 16.969 -11.257 -21.171 1.00 88.19 192 PHE A CA 1
ATOM 1477 C C . PHE A 1 192 ? 18.024 -11.569 -22.247 1.00 88.19 192 PHE A C 1
ATOM 1479 O O . PHE A 1 192 ? 19.211 -11.570 -21.926 1.00 88.19 192 PHE A O 1
ATOM 1486 N N . PRO A 1 193 ? 17.637 -11.794 -23.518 1.00 88.25 193 PRO A N 1
ATOM 1487 C CA . PRO A 1 193 ? 18.597 -12.060 -24.588 1.00 88.25 193 PRO A CA 1
ATOM 1488 C C . PRO A 1 193 ? 19.645 -10.952 -24.734 1.00 88.25 193 PRO A C 1
ATOM 1490 O O . PRO A 1 193 ? 19.312 -9.766 -24.757 1.00 88.25 193 PRO A O 1
ATOM 1493 N N . GLY A 1 194 ? 20.912 -11.341 -24.849 1.00 83.75 194 GLY A N 1
ATOM 1494 C CA . GLY A 1 194 ? 22.067 -10.452 -24.918 1.00 83.75 194 GLY A CA 1
ATOM 1495 C C . GLY A 1 194 ? 22.404 -9.739 -23.605 1.00 83.75 194 GLY A C 1
ATOM 1496 O O . GLY A 1 194 ? 23.232 -8.824 -23.619 1.00 83.75 194 GLY A O 1
ATOM 1497 N N . SER A 1 195 ? 21.776 -10.099 -22.479 1.00 84.81 195 SER A N 1
ATOM 1498 C CA . SER A 1 195 ? 22.055 -9.475 -21.184 1.00 84.81 195 SER A CA 1
ATOM 1499 C C . SER A 1 195 ? 23.314 -10.039 -20.518 1.00 84.81 195 SER A C 1
ATOM 1501 O O . SER A 1 195 ? 23.696 -11.184 -20.772 1.00 84.81 195 SER A O 1
ATOM 1503 N N . PRO A 1 196 ? 23.952 -9.282 -19.601 1.00 84.88 196 PRO A N 1
ATOM 1504 C CA . PRO A 1 196 ? 25.051 -9.803 -18.790 1.00 84.88 196 PRO A CA 1
ATOM 1505 C C . PRO A 1 196 ? 24.710 -11.105 -18.054 1.00 84.88 196 PRO A C 1
ATOM 1507 O O . PRO A 1 196 ? 25.578 -11.962 -17.913 1.00 84.88 196 PRO A O 1
ATOM 1510 N N . ALA A 1 197 ? 23.462 -11.266 -17.601 1.00 88.75 197 ALA A N 1
ATOM 1511 C CA . ALA A 1 197 ? 23.017 -12.484 -16.938 1.00 88.75 197 ALA A CA 1
ATOM 1512 C C . ALA A 1 197 ? 22.926 -13.681 -17.894 1.00 88.75 197 ALA A C 1
ATOM 1514 O O . ALA A 1 197 ? 23.356 -14.759 -17.514 1.00 88.75 197 ALA A O 1
ATOM 1515 N N . GLU A 1 198 ? 22.444 -13.513 -19.133 1.00 87.44 198 GLU A N 1
ATOM 1516 C CA . GLU A 1 198 ? 22.444 -14.612 -20.116 1.00 87.44 198 GLU A CA 1
ATOM 1517 C C . GLU A 1 198 ? 23.867 -15.109 -20.400 1.00 87.44 198 GLU A C 1
ATOM 1519 O O . GLU A 1 198 ? 24.125 -16.310 -20.453 1.00 87.44 198 GLU A O 1
ATOM 1524 N N . TYR A 1 199 ? 24.810 -14.181 -20.529 1.00 82.88 199 TYR A N 1
ATOM 1525 C CA . TYR A 1 199 ? 26.206 -14.507 -20.780 1.00 82.88 199 TYR A CA 1
ATOM 1526 C C . TYR A 1 199 ? 26.929 -15.163 -19.595 1.00 82.88 199 TYR A C 1
ATOM 1528 O O . TYR A 1 199 ? 27.924 -15.862 -19.796 1.00 82.88 199 TYR A O 1
ATOM 1536 N N . ALA A 1 200 ? 26.461 -14.930 -18.369 1.00 83.06 200 ALA A N 1
ATOM 1537 C CA . ALA A 1 200 ? 27.040 -15.509 -17.161 1.00 83.06 200 ALA A CA 1
ATOM 1538 C C . ALA A 1 200 ? 26.622 -16.976 -16.923 1.00 83.06 200 ALA A C 1
ATOM 1540 O O . ALA A 1 200 ? 27.284 -17.654 -16.130 1.00 83.06 200 ALA A O 1
ATOM 1541 N N . GLY A 1 201 ? 25.602 -17.464 -17.642 1.00 76.62 201 GLY A N 1
ATOM 1542 C CA . GLY A 1 201 ? 25.007 -18.798 -17.475 1.00 76.62 201 GLY A CA 1
ATOM 1543 C C . GLY A 1 201 ? 24.042 -18.890 -16.300 1.00 76.62 201 GLY A C 1
ATOM 1544 O O . GLY A 1 201 ? 23.762 -20.045 -15.908 1.00 76.62 201 GLY A O 1
#

Foldseek 3Di:
DVVVVVVVVVVVVVVVVVVVVVCVVDPPDPPPPPPPPPPPDPPPPPPPPPPQDQPPVRPPPDDPDCPVVNVPPPDPDQDDDWDDLVVLLVVLVVLLVCCCPDPPDNCLCVDPLVVLSVVLNVVSVVPDTRVRSQVSQQVSQCVSVDPPTGGDDPSRVVVVVCVVVVVDDDDDQAFDWDDDVVVRDIGGPDGDPPGSVVSRD

Radius of gyration: 29.55 Å; chains: 1; bounding box: 67×49×78 Å